Protein AF-A0A8B7E3R4-F1 (afdb_monomer)

pLDDT: mean 87.05, std 11.9, range [29.94, 96.88]

Nearest PDB structures (foldseek):
  8s24-assembly1_A  TM=9.220E-01  e=1.915E-26  Homo sapiens
  6tay-assembly1_A  TM=9.382E-01  e=4.449E-24  Mus musculus
  6tax-assembly1_A  TM=9.353E-01  e=1.223E-23  Mus musculus
  7oim-assembly1_A  TM=9.446E-01  e=6.592E-24  Mus musculus
  8ium-assembly1_A  TM=2.345E-01  e=1.630E+00  Homo sapiens

Foldseek 3Di:
DQQVLQQVLFAEEEEAAPPPCPVVVVVVCLQAQQQCPHPDPVSVQGAGEDEDEDEDALADALVSQLVSLVVQLVVLPPDDSNRHAYEYEYEAVVRPCNHPNNNLVQVPCCSVQLHSPPDDPPPDPVSSSSSRGRYYYYHHDDDPVVSDVRGHYHYDYDDDLVRQLVVLLVLQVPDVLLSVQCNVVSNLLSQLVVVLQVVVVVDPVCVVVVPPCPADVVLSSQLSVQQSVQCVVVVHHDDLVSSLVSQCVSPDDPPVDPSSVSSVVSDDPPPDD

Sequence (273 aa):
MMVICIELRIPLFVVGKPGSSKSLAKSIIQDCMQGNMSKSCLFKKFKQIFMSSYQCSPLSTADGIINTFKQCSRFQEGKDLETFTSVVVLDEVGLAEDSPRMPLKALHPLLEDGTDGSEELTFDDLSLKSKRVAFIGISNWSLDPAKMNRGIMLYRGQPNFNELLETARNICLKDKNVFEMIEPLFEPLTKGYLEVYKWQNDCDKIKKYRKEEFFGLRDFYSLLKLVFCFARKRQCIPTRLDIEHAVKRNFSGLQELDTWRIFKSYFPNKSTV

Radius of gyration: 23.05 Å; Cα contacts (8 Å, |Δi|>4): 418; chains: 1; bounding box: 51×32×78 Å

Solvent-accessible surface area (backbone atoms only — not comparable to full-atom values): 15204 Å² total; per-residue (Å²): 104,72,70,57,28,48,75,69,47,38,35,34,37,43,30,26,52,72,65,70,52,62,71,56,51,53,54,51,46,66,69,39,27,42,9,83,75,18,89,44,80,72,31,39,76,40,40,21,61,46,81,50,77,46,78,42,34,55,82,42,50,38,65,62,55,53,52,50,48,52,52,36,19,62,72,30,53,98,54,61,72,86,52,35,46,26,28,38,32,33,39,38,43,32,40,23,65,76,12,94,69,47,22,67,66,55,46,56,44,38,68,72,60,30,40,88,75,79,69,80,83,68,88,49,68,68,63,47,56,33,31,50,50,14,39,38,37,33,19,59,45,85,68,67,62,86,79,44,75,79,40,50,76,45,80,44,76,84,77,52,74,66,56,49,43,52,49,53,49,62,75,42,58,88,42,62,75,51,32,69,57,46,53,81,48,43,61,30,53,49,54,19,48,55,48,52,54,50,53,52,72,68,34,66,66,37,64,70,67,71,50,79,69,93,72,52,52,55,35,54,54,49,30,52,53,45,50,50,50,48,17,62,75,68,76,43,66,65,48,72,68,55,51,48,50,32,42,48,70,48,55,59,88,56,89,93,53,68,45,56,64,50,36,54,71,50,45,81,79,80,82,76,132

Structure (mmCIF, N/CA/C/O backbone):
data_AF-A0A8B7E3R4-F1
#
_entry.id   AF-A0A8B7E3R4-F1
#
loop_
_atom_site.group_PDB
_atom_site.id
_atom_site.type_symbol
_atom_site.label_atom_id
_atom_site.label_alt_id
_atom_site.label_comp_id
_atom_site.label_asym_id
_atom_site.label_entity_id
_atom_site.label_seq_id
_atom_site.pdbx_PDB_ins_code
_atom_site.Cartn_x
_atom_site.Cartn_y
_atom_site.Cartn_z
_atom_site.occupancy
_atom_site.B_iso_or_equiv
_atom_site.auth_seq_id
_atom_site.auth_comp_id
_atom_site.auth_asym_id
_atom_site.auth_atom_id
_atom_site.pdbx_PDB_model_num
ATOM 1 N N . MET A 1 1 ? -13.151 -4.767 1.683 1.00 90.44 1 MET A N 1
ATOM 2 C CA . MET A 1 1 ? -12.662 -5.249 2.993 1.00 90.44 1 MET A CA 1
ATOM 3 C C . MET A 1 1 ? -12.484 -4.116 3.986 1.00 90.44 1 MET A C 1
ATOM 5 O O . MET A 1 1 ? -13.376 -3.980 4.799 1.00 90.44 1 MET A O 1
ATOM 9 N N . MET A 1 2 ? -11.450 -3.266 3.895 1.00 94.88 2 MET A N 1
ATOM 10 C CA . MET A 1 2 ? -11.203 -2.210 4.902 1.00 94.88 2 MET A CA 1
ATOM 11 C C . MET A 1 2 ? -12.437 -1.343 5.229 1.00 94.88 2 MET A C 1
ATOM 13 O O . MET A 1 2 ? -12.759 -1.210 6.399 1.00 94.88 2 MET A O 1
ATOM 17 N N . VAL A 1 3 ? -13.174 -0.844 4.225 1.00 95.69 3 VAL A N 1
ATOM 18 C CA . VAL A 1 3 ? -14.422 -0.070 4.435 1.00 95.69 3 VAL A CA 1
ATOM 19 C C . VAL A 1 3 ? -15.451 -0.844 5.270 1.00 95.69 3 VAL A C 1
ATOM 21 O O . VAL A 1 3 ? -15.967 -0.326 6.248 1.00 95.69 3 VAL A O 1
ATOM 24 N N . ILE A 1 4 ? -15.708 -2.107 4.916 1.00 95.44 4 ILE A N 1
ATOM 25 C CA . ILE A 1 4 ? -16.699 -2.961 5.590 1.00 95.44 4 ILE A CA 1
ATOM 26 C C . ILE A 1 4 ? -16.245 -3.296 7.016 1.00 95.44 4 ILE A C 1
ATOM 28 O O . ILE A 1 4 ? -17.036 -3.239 7.949 1.00 95.44 4 ILE A O 1
ATOM 32 N N . CYS A 1 5 ? -14.961 -3.617 7.195 1.00 95.31 5 CYS A N 1
ATOM 33 C CA . CYS A 1 5 ? -14.387 -3.901 8.508 1.00 95.31 5 CYS A CA 1
ATOM 34 C C . CYS A 1 5 ? -14.450 -2.680 9.434 1.00 95.31 5 CYS A C 1
ATOM 36 O O . CYS A 1 5 ? -14.743 -2.842 10.613 1.00 95.31 5 CYS A O 1
ATOM 38 N N . ILE A 1 6 ? -14.228 -1.470 8.907 1.00 95.38 6 ILE A N 1
ATOM 39 C CA . ILE A 1 6 ? -14.402 -0.230 9.671 1.00 95.38 6 ILE A CA 1
ATOM 40 C C . ILE A 1 6 ? -15.869 -0.042 10.067 1.00 95.38 6 ILE A C 1
ATOM 42 O O . ILE A 1 6 ? -16.151 0.175 11.242 1.00 95.38 6 ILE A O 1
ATOM 46 N N . GLU A 1 7 ? -16.789 -0.172 9.110 1.00 94.12 7 GLU A N 1
ATOM 47 C CA . GLU A 1 7 ? -18.227 0.028 9.327 1.00 94.12 7 GLU A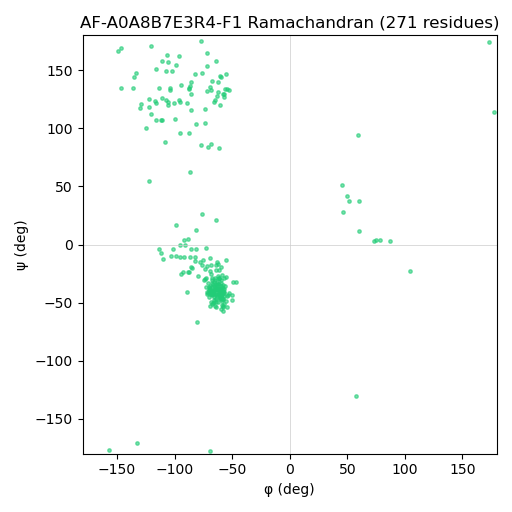 CA 1
ATOM 48 C C . GLU A 1 7 ? -18.781 -0.895 10.426 1.00 94.12 7 GLU A C 1
ATOM 50 O O . GLU A 1 7 ? -19.532 -0.461 11.303 1.00 94.12 7 GLU A O 1
ATOM 55 N N . LEU A 1 8 ? -18.343 -2.158 10.410 1.00 93.00 8 LEU A N 1
ATOM 56 C CA . LEU A 1 8 ? -18.747 -3.200 11.357 1.00 93.00 8 LEU A CA 1
ATOM 57 C C . LEU A 1 8 ? -17.847 -3.294 12.601 1.00 93.00 8 LEU A C 1
ATOM 59 O O . LEU A 1 8 ? -18.083 -4.146 13.455 1.00 93.00 8 LEU A O 1
ATOM 63 N N . ARG A 1 9 ? -16.800 -2.461 12.708 1.00 92.19 9 ARG A N 1
ATOM 64 C CA . ARG A 1 9 ? -15.771 -2.522 13.769 1.00 92.19 9 ARG A CA 1
ATOM 65 C C . ARG A 1 9 ? -15.191 -3.930 13.968 1.00 92.19 9 ARG A C 1
ATOM 67 O O . ARG A 1 9 ? -14.985 -4.389 15.094 1.00 92.19 9 ARG A O 1
ATOM 74 N N . ILE A 1 10 ? -14.939 -4.619 12.856 1.00 92.81 10 ILE A N 1
ATOM 75 C CA . ILE A 1 10 ? -14.241 -5.906 12.823 1.00 92.81 10 ILE A CA 1
ATOM 76 C C . ILE A 1 10 ? -12.743 -5.612 12.679 1.00 92.81 10 ILE A C 1
ATOM 78 O O . ILE A 1 10 ? -12.362 -4.975 11.691 1.00 92.81 10 ILE A O 1
ATOM 82 N N . PRO A 1 11 ? -11.882 -6.067 13.607 1.00 93.62 11 PRO A N 1
ATOM 83 C CA . PRO A 1 11 ? -10.442 -5.870 13.493 1.00 93.62 11 PRO A CA 1
ATOM 84 C C . PRO A 1 11 ? -9.910 -6.467 12.188 1.00 93.62 11 PRO A C 1
ATOM 86 O O . PRO A 1 11 ? -10.203 -7.618 11.859 1.00 93.62 11 PRO A O 1
ATOM 89 N N . LEU A 1 12 ? -9.137 -5.689 11.430 1.00 94.81 12 LEU A N 1
ATOM 90 C CA . LEU A 1 12 ? -8.572 -6.122 10.153 1.00 94.81 12 LEU A CA 1
ATOM 91 C C . LEU A 1 12 ? -7.049 -6.017 10.170 1.00 94.81 12 LEU A C 1
ATOM 93 O O . LEU A 1 12 ? -6.499 -4.937 10.365 1.00 94.81 12 LEU A O 1
ATOM 97 N N . PHE A 1 13 ? -6.370 -7.115 9.861 1.00 94.00 13 PHE A N 1
ATOM 98 C CA . PHE A 1 13 ? -4.928 -7.153 9.648 1.00 94.00 13 PHE A CA 1
ATOM 99 C C . PHE A 1 13 ? -4.635 -7.299 8.157 1.00 94.00 13 PHE A C 1
ATOM 101 O O . PHE A 1 13 ? -5.052 -8.265 7.522 1.00 94.00 13 PHE A O 1
ATOM 108 N N . VAL A 1 14 ? -3.921 -6.336 7.577 1.00 94.38 14 VAL A N 1
ATOM 109 C CA . VAL A 1 14 ? -3.515 -6.343 6.171 1.00 94.38 14 VAL A CA 1
ATOM 110 C C . VAL A 1 14 ? -2.011 -6.536 6.091 1.00 94.38 14 VAL A C 1
ATOM 112 O O . VAL A 1 14 ? -1.231 -5.622 6.370 1.00 94.38 14 VAL A O 1
ATOM 115 N N . VAL A 1 15 ? -1.614 -7.731 5.667 1.00 91.88 15 VAL A N 1
ATOM 116 C CA . VAL A 1 15 ? -0.218 -8.149 5.572 1.00 91.88 15 VAL A CA 1
ATOM 117 C C . VAL A 1 15 ? 0.161 -8.349 4.116 1.00 91.88 15 VAL A C 1
ATOM 119 O O . VAL A 1 15 ? -0.568 -8.957 3.337 1.00 91.88 15 VAL A O 1
ATOM 122 N N . GLY A 1 16 ? 1.314 -7.831 3.717 1.00 90.56 16 GLY A N 1
ATOM 123 C CA . GLY A 1 16 ? 1.875 -8.114 2.400 1.00 90.56 16 GLY A CA 1
ATOM 124 C C . GLY A 1 16 ? 3.108 -7.282 2.131 1.00 90.56 16 GLY A C 1
ATOM 125 O O . GLY A 1 16 ? 3.414 -6.372 2.890 1.00 90.56 16 GLY A O 1
ATOM 126 N N . LYS A 1 17 ? 3.784 -7.517 1.014 1.00 87.38 17 LYS A N 1
ATOM 127 C CA . LYS A 1 17 ? 5.088 -6.888 0.753 1.00 87.38 17 LYS A CA 1
ATOM 128 C C . LYS A 1 17 ? 5.030 -5.356 0.633 1.00 87.38 17 LYS A C 1
ATOM 130 O O . LYS A 1 17 ? 3.964 -4.789 0.344 1.00 87.38 17 LYS A O 1
ATOM 135 N N . PRO A 1 18 ? 6.145 -4.638 0.851 1.00 87.81 18 PRO A N 1
ATOM 136 C CA . PRO A 1 18 ? 6.216 -3.211 0.567 1.00 87.81 18 PRO A CA 1
ATOM 137 C C . PRO A 1 18 ? 5.782 -2.905 -0.875 1.00 87.81 18 PRO A C 1
ATOM 139 O O . PRO A 1 18 ? 6.184 -3.563 -1.828 1.00 87.81 18 PRO A O 1
ATOM 142 N N . GLY A 1 19 ? 4.922 -1.898 -1.049 1.00 87.25 19 GLY A N 1
ATOM 143 C CA . GLY A 1 19 ? 4.389 -1.545 -2.373 1.00 87.25 19 GLY A CA 1
ATOM 144 C C . GLY A 1 19 ? 3.128 -2.305 -2.803 1.00 87.25 19 GLY A C 1
ATOM 145 O O . GLY A 1 19 ? 2.594 -2.010 -3.865 1.00 87.25 19 GLY A O 1
ATOM 146 N N . SER A 1 20 ? 2.551 -3.175 -1.969 1.00 89.69 20 SER A N 1
ATOM 147 C CA . SER A 1 20 ? 1.257 -3.835 -2.236 1.00 89.69 20 SER A CA 1
ATOM 148 C C . SER A 1 20 ? 0.016 -2.942 -2.031 1.00 89.69 20 SER A C 1
ATOM 150 O O . SER A 1 20 ? -1.070 -3.427 -1.726 1.00 89.69 20 SER A O 1
ATOM 152 N N . SER A 1 21 ? 0.149 -1.618 -2.176 1.00 91.44 21 SER A N 1
ATOM 153 C CA . SER A 1 21 ? -0.941 -0.621 -2.089 1.00 91.44 21 SER A CA 1
ATOM 154 C C . SER A 1 21 ? -1.724 -0.528 -0.760 1.00 91.44 21 SER A C 1
ATOM 156 O O . SER A 1 21 ? -2.714 0.191 -0.689 1.00 91.44 21 SER A O 1
ATOM 158 N N . LYS A 1 22 ? -1.255 -1.158 0.328 1.00 92.75 22 LYS A N 1
ATOM 159 C CA . LYS A 1 22 ? -1.918 -1.136 1.654 1.00 92.75 22 LYS A CA 1
ATOM 160 C C . LYS A 1 22 ? -2.115 0.279 2.210 1.00 92.75 22 LYS A C 1
ATOM 162 O O . LYS A 1 22 ? -3.232 0.678 2.521 1.00 92.75 22 LYS A O 1
ATOM 167 N N . SER A 1 23 ? -1.035 1.060 2.282 1.00 92.19 23 SER A N 1
ATOM 168 C CA . SER A 1 23 ? -1.080 2.439 2.789 1.00 92.19 23 SER A CA 1
ATOM 169 C C . SER A 1 23 ? -1.860 3.369 1.857 1.00 92.19 23 SER A C 1
ATOM 171 O O . SER A 1 23 ? -2.517 4.290 2.324 1.00 92.19 23 SER A O 1
ATOM 173 N N . LEU A 1 24 ? -1.846 3.097 0.545 1.00 93.38 24 LEU A N 1
ATOM 174 C CA . LEU A 1 24 ? -2.669 3.833 -0.417 1.00 93.38 24 LEU A CA 1
ATOM 175 C C . LEU A 1 24 ? -4.162 3.574 -0.170 1.00 93.38 24 LEU A C 1
ATOM 177 O O . LEU A 1 24 ? -4.947 4.517 -0.173 1.00 93.38 24 LEU A O 1
ATOM 181 N N . ALA A 1 25 ? -4.549 2.322 0.094 1.00 94.56 25 ALA A N 1
ATOM 182 C CA . ALA A 1 25 ? -5.924 1.981 0.445 1.00 94.56 25 ALA A CA 1
ATOM 183 C C . ALA A 1 25 ? -6.379 2.705 1.724 1.00 94.56 25 ALA A C 1
ATOM 185 O O . ALA A 1 25 ? -7.483 3.244 1.738 1.00 94.56 25 ALA A O 1
ATOM 186 N N . LYS A 1 26 ? -5.514 2.802 2.748 1.00 94.56 26 LYS A N 1
ATOM 187 C CA . LYS A 1 26 ? -5.770 3.614 3.952 1.00 94.56 26 LYS A CA 1
ATOM 188 C C . LYS A 1 26 ? -6.107 5.066 3.594 1.00 94.56 26 LYS A C 1
ATOM 190 O O . LYS A 1 26 ? -7.164 5.551 3.986 1.00 94.56 26 LYS A O 1
ATOM 195 N N . SER A 1 27 ? -5.248 5.735 2.820 1.00 95.12 27 SER A N 1
ATOM 196 C CA . SER A 1 27 ? -5.453 7.137 2.425 1.00 95.12 27 SER A CA 1
ATOM 197 C C . SER A 1 27 ? -6.730 7.339 1.608 1.00 95.12 27 SER A C 1
ATOM 199 O O .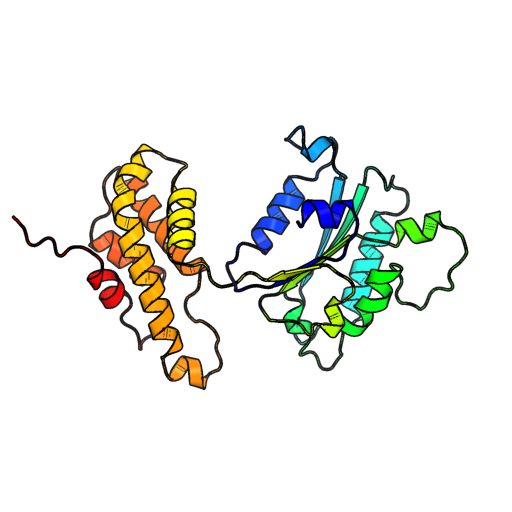 SER A 1 27 ? -7.490 8.260 1.881 1.00 95.12 27 SER A O 1
ATOM 201 N N . ILE A 1 28 ? -7.017 6.447 0.652 1.00 95.69 28 ILE A N 1
ATOM 202 C CA . ILE A 1 28 ? -8.246 6.526 -0.154 1.00 95.69 28 ILE A CA 1
ATOM 203 C C . ILE A 1 28 ? -9.487 6.420 0.735 1.00 95.69 28 ILE A C 1
ATOM 205 O O . ILE A 1 28 ? -10.454 7.146 0.527 1.00 95.69 28 ILE A O 1
ATOM 209 N N . ILE A 1 29 ? -9.475 5.525 1.723 1.00 95.50 29 ILE A N 1
ATOM 210 C CA . ILE A 1 29 ? -10.611 5.338 2.627 1.00 95.50 29 ILE A CA 1
ATOM 211 C C . ILE A 1 29 ? -10.812 6.562 3.513 1.00 95.50 29 ILE A C 1
ATOM 213 O O . ILE A 1 29 ? -11.947 7.010 3.644 1.00 95.50 29 ILE A O 1
ATOM 217 N N . GLN A 1 30 ? -9.731 7.133 4.047 1.00 94.44 30 GLN A N 1
ATOM 218 C CA . GLN A 1 30 ? -9.772 8.382 4.809 1.00 94.44 30 GLN A CA 1
ATOM 219 C C . GLN A 1 30 ? -10.383 9.538 4.001 1.00 94.44 30 GLN A C 1
ATOM 221 O O . GLN A 1 30 ? -11.198 10.296 4.524 1.00 94.44 30 GLN A O 1
ATOM 226 N N . ASP A 1 31 ? -10.044 9.632 2.715 1.00 95.00 31 ASP A N 1
ATOM 227 C CA . ASP A 1 31 ? -10.589 10.651 1.814 1.00 95.00 31 ASP A CA 1
ATOM 228 C C . ASP A 1 31 ? -12.043 10.370 1.401 1.00 95.00 31 ASP A C 1
ATOM 230 O O . ASP A 1 31 ? -12.800 11.298 1.113 1.00 95.00 31 ASP A O 1
ATOM 234 N N . CYS A 1 32 ? -12.441 9.097 1.328 1.00 95.44 32 CYS A N 1
ATOM 235 C CA . CYS A 1 32 ? -13.756 8.698 0.832 1.00 95.44 32 CYS A CA 1
ATOM 236 C C . CYS A 1 32 ? -14.831 8.641 1.921 1.00 95.44 32 CYS A C 1
ATOM 238 O O . CYS A 1 32 ? -15.952 9.050 1.646 1.00 95.44 32 CYS A O 1
ATOM 240 N N . MET A 1 33 ? -14.526 8.140 3.122 1.00 95.38 33 MET A N 1
ATOM 241 C CA . MET A 1 33 ? -15.495 7.923 4.209 1.00 95.38 33 MET A CA 1
ATOM 242 C C . MET A 1 33 ? -15.690 9.182 5.074 1.00 95.38 33 MET A C 1
ATOM 244 O O . MET A 1 33 ? -15.412 9.209 6.271 1.00 95.38 33 MET A O 1
ATOM 248 N N . GLN A 1 34 ? -16.190 10.255 4.467 1.0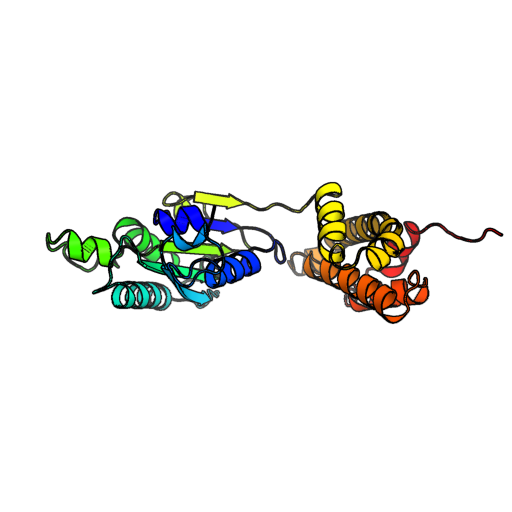0 95.31 34 GLN A N 1
ATOM 249 C CA . GLN A 1 34 ? -16.429 11.540 5.139 1.00 95.31 34 GLN A CA 1
ATOM 250 C C . GLN A 1 34 ? -17.898 11.727 5.568 1.00 95.31 34 GLN A C 1
ATOM 252 O O . GLN A 1 34 ? -18.340 12.850 5.812 1.00 95.31 34 GLN A O 1
ATOM 257 N N . GLY A 1 35 ? -18.681 10.641 5.623 1.00 93.06 35 GLY A N 1
ATOM 258 C CA . GLY A 1 35 ? -20.124 10.684 5.884 1.00 93.06 35 GLY A CA 1
ATOM 259 C C . GLY A 1 35 ? -20.846 11.557 4.857 1.00 93.06 35 GLY A C 1
ATOM 260 O O . GLY A 1 35 ? -20.585 11.454 3.656 1.00 93.06 35 GLY A O 1
ATOM 261 N N . ASN A 1 36 ? -21.691 12.482 5.311 1.00 91.19 36 ASN A N 1
ATOM 262 C CA . ASN A 1 36 ? -22.453 13.389 4.439 1.00 91.19 36 ASN A CA 1
ATOM 263 C C . ASN A 1 36 ? -21.580 14.264 3.517 1.00 91.19 36 ASN A C 1
ATOM 265 O O . ASN A 1 36 ? -22.027 14.644 2.432 1.00 91.19 36 ASN A O 1
ATOM 269 N N . MET A 1 37 ? -20.331 14.536 3.911 1.00 92.69 37 MET A N 1
ATOM 270 C CA . MET A 1 37 ? -19.372 15.330 3.129 1.00 92.69 37 MET A CA 1
ATOM 271 C C . MET A 1 37 ? -18.666 14.524 2.030 1.00 92.69 37 MET A C 1
ATOM 273 O O . MET A 1 37 ? -17.913 15.083 1.233 1.00 92.69 37 MET A O 1
ATOM 277 N N . SER A 1 38 ? -18.919 13.216 1.944 1.00 94.75 38 SER A N 1
ATOM 278 C CA . SER A 1 38 ? -18.310 12.352 0.934 1.00 94.75 38 SER A CA 1
ATOM 279 C C . SER A 1 38 ? -18.711 12.768 -0.482 1.00 94.75 38 SER A C 1
ATOM 281 O O . SER A 1 38 ? -19.873 13.062 -0.766 1.00 94.75 38 SER A O 1
ATOM 283 N N . LYS A 1 39 ? -17.757 12.715 -1.418 1.00 92.62 39 LYS A N 1
ATOM 284 C CA . LYS A 1 39 ? -17.995 13.072 -2.831 1.00 92.62 39 LYS A CA 1
ATOM 285 C C . LYS A 1 39 ? -18.967 12.117 -3.532 1.00 92.62 39 LYS A C 1
ATOM 287 O O . LYS A 1 39 ? -19.742 12.534 -4.384 1.00 92.62 39 LYS A O 1
ATOM 292 N N . SER A 1 40 ? -18.912 10.831 -3.186 1.00 94.31 40 SER A N 1
ATOM 293 C CA . SER A 1 40 ? -19.732 9.782 -3.799 1.00 94.31 40 SER A CA 1
ATOM 294 C C . SER A 1 40 ? -21.004 9.525 -2.999 1.00 94.31 40 SER A C 1
ATOM 296 O O . SER A 1 40 ? -20.949 9.380 -1.778 1.00 94.31 40 SER A O 1
ATOM 298 N N . CYS A 1 41 ? -22.136 9.365 -3.692 1.00 94.19 41 CYS A N 1
ATOM 299 C CA . CYS A 1 41 ? -23.416 8.991 -3.085 1.00 94.19 41 CYS A CA 1
ATOM 300 C C . CYS A 1 41 ? -23.352 7.667 -2.311 1.00 94.19 41 CYS A C 1
ATOM 302 O O . CYS A 1 41 ? -24.093 7.495 -1.349 1.00 94.19 41 CYS A O 1
ATOM 304 N N . LEU A 1 42 ? -22.467 6.745 -2.708 1.00 94.25 42 LEU A N 1
ATOM 305 C CA . LEU A 1 42 ? -22.259 5.492 -1.984 1.00 94.25 42 LEU A CA 1
ATOM 306 C C . LEU A 1 42 ? -21.657 5.756 -0.599 1.00 94.25 42 LEU A C 1
ATOM 308 O O . LEU A 1 42 ? -22.193 5.285 0.396 1.00 94.25 42 LEU A O 1
ATOM 312 N N . PHE A 1 43 ? -20.583 6.549 -0.530 1.00 95.00 43 PHE A N 1
ATOM 313 C CA . PHE A 1 43 ? -19.869 6.836 0.719 1.00 95.00 43 PHE A CA 1
ATOM 314 C C . PHE A 1 43 ? -20.632 7.761 1.672 1.00 95.00 43 PHE A C 1
ATOM 316 O O . PHE A 1 43 ? -20.378 7.725 2.870 1.00 95.00 43 PHE A O 1
ATOM 323 N N . LYS A 1 44 ? -21.630 8.504 1.177 1.00 94.94 44 LYS A N 1
ATOM 324 C CA . LYS A 1 44 ? -22.579 9.236 2.032 1.00 94.94 44 LYS A CA 1
ATOM 325 C C . LYS A 1 44 ? -23.449 8.330 2.907 1.00 94.94 44 LYS A C 1
ATOM 327 O O . LYS A 1 44 ? -23.973 8.802 3.905 1.00 94.94 44 LYS A O 1
ATOM 332 N N . LYS A 1 45 ? -23.613 7.054 2.534 1.00 93.62 45 LYS A N 1
ATOM 333 C CA . LYS A 1 45 ? -24.364 6.059 3.318 1.00 93.62 45 LYS A CA 1
ATOM 334 C C . LYS A 1 45 ? -23.519 5.358 4.386 1.00 93.62 45 LYS A C 1
ATOM 336 O O . LYS A 1 45 ? -24.078 4.615 5.179 1.00 93.62 45 LYS A O 1
ATOM 341 N N . PHE A 1 46 ? -22.200 5.539 4.361 1.00 94.94 46 PHE A N 1
ATOM 342 C CA . PHE A 1 46 ? -21.281 4.963 5.340 1.00 94.94 46 PHE A CA 1
ATOM 343 C C . PHE A 1 46 ? -20.969 5.973 6.443 1.00 94.94 46 PHE A C 1
ATOM 345 O O . PHE A 1 46 ? -21.141 7.183 6.259 1.00 94.94 46 PHE A O 1
ATOM 352 N N . LYS A 1 47 ? -20.449 5.477 7.568 1.00 95.12 47 LYS A N 1
ATOM 353 C CA . LYS A 1 47 ? -20.024 6.323 8.685 1.00 95.12 47 LYS A CA 1
ATOM 354 C C . LYS A 1 47 ? -18.922 7.293 8.265 1.00 95.12 47 LYS A C 1
ATOM 356 O O . LYS A 1 47 ? -18.032 6.966 7.477 1.00 95.12 47 LYS A O 1
ATOM 361 N N . GLN A 1 48 ? -18.951 8.492 8.839 1.00 96.19 48 GLN A N 1
ATOM 362 C CA . GLN A 1 48 ? -17.795 9.374 8.846 1.00 96.19 48 GLN A CA 1
ATOM 363 C C . GLN A 1 48 ? -16.718 8.769 9.742 1.00 96.19 48 GLN A C 1
ATOM 365 O O . GLN A 1 48 ? -16.991 8.380 10.879 1.00 96.19 48 GLN A O 1
ATOM 370 N N . ILE A 1 49 ? -15.485 8.730 9.247 1.00 96.19 49 ILE A N 1
ATOM 371 C CA . ILE A 1 49 ? -14.372 8.154 9.997 1.00 96.19 49 ILE A CA 1
ATOM 372 C C . ILE A 1 49 ? -13.413 9.218 10.522 1.00 96.19 49 ILE A C 1
ATOM 374 O O . ILE A 1 49 ? -13.180 10.252 9.894 1.00 96.19 49 ILE A O 1
ATOM 378 N N . PHE A 1 50 ? -12.795 8.919 11.658 1.00 95.44 50 PHE A N 1
ATOM 379 C CA . PHE A 1 50 ? -11.587 9.589 12.130 1.00 95.44 50 PHE A CA 1
ATOM 380 C C . PHE A 1 50 ? -10.490 8.554 12.320 1.00 95.44 50 PHE A C 1
ATOM 382 O O . PHE A 1 50 ? -10.641 7.641 13.123 1.00 95.44 50 PHE A O 1
ATOM 389 N N . MET A 1 51 ? -9.393 8.685 11.579 1.00 95.56 51 MET A N 1
ATOM 390 C CA . MET A 1 51 ? -8.261 7.766 11.667 1.00 95.56 51 MET A CA 1
ATOM 391 C C . MET A 1 51 ? -7.143 8.372 12.513 1.00 95.56 51 MET A C 1
ATOM 393 O O . MET A 1 51 ? -6.598 9.411 12.145 1.00 95.56 51 MET A O 1
ATOM 397 N N . SER A 1 52 ? -6.750 7.684 13.588 1.00 95.62 52 SER A N 1
ATOM 398 C CA . SER A 1 52 ? -5.491 7.947 14.294 1.00 95.62 52 SER A CA 1
ATOM 399 C C . SER A 1 52 ? -4.496 6.837 13.971 1.00 95.62 52 SER A C 1
ATOM 401 O O . SER A 1 52 ? -4.799 5.657 14.149 1.00 95.62 52 SER A O 1
ATOM 403 N N . SER A 1 53 ? -3.330 7.203 13.435 1.00 95.00 53 SER A N 1
ATOM 404 C CA . SER A 1 53 ? -2.281 6.247 13.059 1.00 95.00 53 SER A CA 1
ATOM 405 C C . SER A 1 53 ? -1.146 6.259 14.083 1.00 95.00 53 SER A C 1
ATOM 407 O O . SER A 1 53 ? -0.640 7.326 14.420 1.00 95.00 53 SER A O 1
ATOM 409 N N . TYR A 1 54 ? -0.704 5.079 14.509 1.00 95.25 54 TYR A N 1
ATOM 410 C CA . TYR A 1 54 ? 0.502 4.876 15.307 1.00 95.25 54 TYR A CA 1
ATOM 411 C C . TYR A 1 54 ? 1.489 4.022 14.512 1.00 95.25 54 TYR A C 1
ATOM 413 O O . TYR A 1 54 ? 1.156 2.918 14.076 1.00 95.25 54 TYR A O 1
ATOM 421 N N . GLN A 1 55 ? 2.699 4.539 14.307 1.00 95.06 55 GLN A N 1
ATOM 422 C CA . GLN A 1 55 ? 3.757 3.809 13.619 1.00 95.06 55 GLN A CA 1
ATOM 423 C C . GLN A 1 55 ? 4.511 2.927 14.615 1.00 95.06 55 GLN A C 1
ATOM 425 O O . GLN A 1 55 ? 5.157 3.413 15.545 1.00 95.06 55 GLN A O 1
ATOM 430 N N . CYS A 1 56 ? 4.415 1.620 14.411 1.00 93.19 56 CYS A N 1
ATOM 431 C CA . CYS A 1 56 ? 5.116 0.623 15.193 1.00 93.19 56 CYS A CA 1
ATOM 432 C C . CYS A 1 56 ? 6.597 0.553 14.805 1.00 93.19 56 CYS A C 1
ATOM 434 O O . CYS A 1 56 ? 6.989 0.752 13.659 1.00 93.19 56 CYS A O 1
ATOM 436 N N . SER A 1 57 ? 7.424 0.241 15.793 1.00 91.88 57 SER A N 1
ATOM 437 C CA . SER A 1 57 ? 8.859 0.018 15.657 1.00 91.88 57 SER A CA 1
ATOM 438 C C . SER A 1 57 ? 9.301 -1.054 16.661 1.00 91.88 57 SER A C 1
ATOM 440 O O . SER A 1 57 ? 8.552 -1.347 17.600 1.00 91.88 57 SER A O 1
ATOM 442 N N . PRO A 1 58 ? 10.536 -1.575 16.564 1.00 88.44 58 PRO A N 1
ATOM 443 C CA . PRO A 1 58 ? 11.062 -2.520 17.556 1.00 88.44 58 PRO A CA 1
ATOM 444 C C . PRO A 1 58 ? 11.117 -1.958 18.991 1.00 88.44 58 PRO A C 1
ATOM 446 O O . PRO A 1 58 ? 11.161 -2.708 19.966 1.00 88.44 58 PRO A O 1
ATOM 449 N N . LEU A 1 59 ? 11.086 -0.629 19.144 1.00 90.38 59 LEU A N 1
ATOM 450 C CA . LEU A 1 59 ? 11.114 0.064 20.437 1.00 90.38 59 LEU A CA 1
ATOM 451 C C . LEU A 1 59 ? 9.719 0.440 20.962 1.00 90.38 59 LEU A C 1
ATOM 453 O O . LEU A 1 59 ? 9.614 1.037 22.038 1.00 90.38 59 LEU A O 1
ATOM 457 N N . SER A 1 60 ? 8.655 0.117 20.220 1.00 90.56 60 SER A N 1
ATOM 458 C CA . SER A 1 60 ? 7.283 0.461 20.595 1.00 90.56 60 SER A CA 1
ATOM 459 C C . SER A 1 60 ? 6.880 -0.135 21.946 1.00 90.56 60 SER A C 1
ATOM 461 O O . SER A 1 60 ? 7.269 -1.243 22.314 1.00 90.56 60 SER A O 1
ATOM 463 N N . THR A 1 61 ? 6.075 0.619 22.692 1.00 91.44 61 THR A N 1
ATOM 464 C CA . THR A 1 61 ? 5.550 0.234 24.008 1.00 91.44 61 THR A CA 1
ATOM 465 C C . THR A 1 61 ? 4.049 -0.008 23.946 1.00 91.44 61 THR A C 1
ATOM 467 O O . THR A 1 61 ? 3.358 0.518 23.071 1.00 91.44 61 THR A O 1
ATOM 470 N N . ALA A 1 62 ? 3.535 -0.785 24.903 1.00 90.88 62 ALA A N 1
ATOM 471 C CA . ALA A 1 62 ? 2.098 -0.982 25.068 1.00 90.88 62 ALA A CA 1
ATOM 472 C C . ALA A 1 62 ? 1.368 0.355 25.293 1.00 90.88 62 ALA A C 1
ATOM 474 O O . ALA A 1 62 ? 0.331 0.589 24.678 1.00 90.88 62 ALA A O 1
ATOM 475 N N . ASP A 1 63 ? 1.956 1.265 26.079 1.00 91.06 63 ASP A N 1
ATOM 476 C CA . ASP A 1 63 ? 1.366 2.575 26.386 1.00 91.06 63 ASP A CA 1
ATOM 477 C C . ASP A 1 63 ? 1.088 3.409 25.133 1.00 91.06 63 ASP A C 1
ATOM 479 O O . ASP A 1 63 ? 0.059 4.071 25.046 1.00 91.06 63 ASP A O 1
ATOM 483 N N . GLY A 1 64 ? 1.973 3.359 24.130 1.00 91.00 64 GLY A N 1
ATOM 484 C CA . GLY A 1 64 ? 1.766 4.062 22.861 1.00 91.00 64 GLY A CA 1
ATOM 485 C C . GLY A 1 64 ? 0.512 3.584 22.124 1.00 91.00 64 GLY A C 1
ATOM 486 O O . GLY A 1 64 ? -0.287 4.396 21.648 1.00 91.00 64 GLY A O 1
ATOM 487 N N . ILE A 1 65 ? 0.302 2.266 22.091 1.00 92.56 65 ILE A N 1
ATOM 488 C CA . ILE A 1 65 ? -0.888 1.652 21.493 1.00 92.56 65 ILE A CA 1
ATOM 489 C C . ILE A 1 65 ? -2.131 2.019 22.312 1.00 92.56 65 ILE A C 1
ATOM 491 O O . ILE A 1 65 ? -3.093 2.544 21.752 1.00 92.56 65 ILE A O 1
ATOM 495 N N . ILE A 1 66 ? -2.091 1.824 23.634 1.00 92.44 66 ILE A N 1
ATOM 496 C CA . ILE A 1 66 ? -3.209 2.124 24.543 1.00 92.44 66 ILE A CA 1
ATOM 497 C C . ILE A 1 66 ? -3.620 3.598 24.434 1.00 92.44 66 ILE A C 1
ATOM 499 O O . ILE A 1 66 ? -4.804 3.902 24.304 1.00 92.44 66 ILE A O 1
ATOM 503 N N . ASN A 1 67 ? -2.662 4.525 24.410 1.00 92.81 67 ASN A N 1
ATOM 504 C CA . ASN A 1 67 ? -2.940 5.956 24.283 1.00 92.81 67 ASN A CA 1
ATOM 505 C C . ASN A 1 67 ? -3.612 6.304 22.950 1.00 92.81 67 ASN A C 1
ATOM 507 O O . ASN A 1 67 ? -4.497 7.159 22.919 1.00 92.81 67 ASN A O 1
ATOM 511 N N . THR A 1 68 ? -3.249 5.616 21.865 1.00 94.25 68 THR A N 1
ATOM 512 C CA . THR A 1 68 ? -3.880 5.804 20.548 1.00 94.25 68 THR A CA 1
ATOM 513 C C . THR A 1 68 ? -5.341 5.339 20.560 1.00 94.25 68 THR A C 1
ATOM 515 O O . THR A 1 68 ? -6.218 6.029 20.033 1.00 94.25 68 THR A O 1
ATOM 518 N N . PHE A 1 69 ? -5.631 4.214 21.222 1.00 93.69 69 PHE A N 1
ATOM 519 C CA . PHE A 1 69 ? -7.004 3.747 21.445 1.00 93.69 69 PHE A CA 1
ATOM 520 C C . PHE A 1 69 ? -7.796 4.719 22.326 1.00 93.69 69 PHE A C 1
ATOM 522 O O . PHE A 1 69 ? -8.889 5.133 21.940 1.00 93.69 69 PHE A O 1
ATOM 529 N N . LYS A 1 70 ? -7.221 5.169 23.450 1.00 91.44 70 LYS A N 1
ATOM 530 C CA . LYS A 1 70 ? -7.844 6.158 24.348 1.00 91.44 70 LYS A CA 1
ATOM 531 C C . LYS A 1 70 ? -8.159 7.466 23.623 1.00 91.44 70 LYS A C 1
ATOM 533 O O . LYS A 1 70 ? -9.239 8.020 23.803 1.00 91.44 70 LYS A O 1
ATOM 538 N N . GLN A 1 71 ? -7.261 7.946 22.762 1.00 92.94 71 GLN A N 1
ATOM 539 C CA . GLN A 1 71 ? -7.507 9.124 21.927 1.00 92.94 71 GLN A CA 1
ATOM 540 C C . GLN A 1 71 ? -8.707 8.916 20.990 1.00 92.94 71 GLN A C 1
ATOM 542 O O . GLN A 1 71 ? -9.555 9.799 20.871 1.00 92.94 71 GLN A O 1
ATOM 547 N N . CYS A 1 72 ? -8.794 7.753 20.340 1.00 93.25 72 CYS A N 1
ATOM 548 C CA . CYS A 1 72 ? -9.898 7.426 19.439 1.00 93.25 72 CYS A CA 1
ATOM 549 C C . CYS A 1 72 ? -11.236 7.286 20.175 1.00 93.25 72 CYS A C 1
ATOM 551 O O . CYS A 1 72 ? -12.239 7.799 19.677 1.00 93.25 72 CYS A O 1
ATOM 553 N N . SER A 1 73 ? -11.238 6.653 21.355 1.00 91.00 73 SER A N 1
ATOM 554 C CA . SER A 1 73 ? -12.408 6.543 22.237 1.00 91.00 73 SER A CA 1
ATOM 555 C C . SER A 1 73 ? -12.916 7.924 22.642 1.00 91.00 73 SER A C 1
ATOM 557 O O . SER A 1 73 ? -14.066 8.258 22.378 1.00 91.00 73 SER A O 1
ATOM 559 N N . ARG A 1 74 ? -12.034 8.790 23.160 1.00 90.88 74 ARG A N 1
ATOM 560 C CA . ARG A 1 74 ? -12.387 10.168 23.546 1.00 90.88 74 ARG A CA 1
ATOM 561 C C . ARG A 1 74 ? -12.950 10.987 22.389 1.00 90.88 74 ARG A C 1
ATOM 563 O O . ARG A 1 74 ? -13.816 11.825 22.583 1.00 90.88 74 ARG A O 1
ATOM 570 N N . PHE A 1 75 ? -12.463 10.762 21.169 1.00 91.56 75 PHE A N 1
ATOM 571 C CA . PHE A 1 75 ? -12.979 11.457 19.989 1.00 91.56 75 PHE A CA 1
ATOM 572 C C . PHE A 1 75 ? -14.337 10.918 19.506 1.00 91.56 75 PHE A C 1
ATOM 574 O O . PHE A 1 75 ? -15.010 11.576 18.707 1.00 91.56 75 PHE A O 1
ATOM 581 N N . GLN A 1 76 ? -14.708 9.715 19.946 1.00 90.56 76 GLN A N 1
ATOM 582 C CA . GLN A 1 76 ? -15.974 9.047 19.658 1.00 90.56 76 GLN A CA 1
ATOM 583 C C . GLN A 1 76 ? -17.031 9.327 20.743 1.00 90.56 76 GLN A C 1
ATOM 585 O O . GLN A 1 76 ? -18.224 9.284 20.450 1.00 90.56 76 GLN A O 1
ATOM 590 N N . GLU A 1 77 ? -16.611 9.666 21.965 1.00 88.12 77 GLU A N 1
ATOM 591 C CA . GLU A 1 77 ? -17.488 10.123 23.047 1.00 88.12 77 GLU A CA 1
ATOM 592 C C . GLU A 1 77 ? -18.316 11.352 22.627 1.00 88.12 77 GLU A C 1
ATOM 594 O O . GLU A 1 77 ? -17.815 12.299 22.018 1.00 88.12 77 GLU A O 1
ATOM 599 N N . GLY A 1 78 ? -19.618 11.322 22.927 1.00 84.38 78 GLY A N 1
ATOM 600 C CA . GLY A 1 78 ? -20.555 12.400 22.591 1.00 84.38 78 GLY A CA 1
ATOM 601 C C . GLY A 1 78 ? -20.975 12.480 21.116 1.00 84.38 78 GLY A C 1
ATOM 602 O O . GLY A 1 78 ? -21.713 13.396 20.756 1.00 84.38 78 GLY A O 1
ATOM 603 N N . LYS A 1 79 ? -20.543 11.543 20.259 1.00 89.31 79 LYS A N 1
ATOM 604 C CA . LYS A 1 79 ? -20.976 11.449 18.855 1.00 89.31 79 LYS A CA 1
ATOM 605 C C . LYS A 1 79 ? -21.950 10.302 18.627 1.00 89.31 79 LYS A C 1
ATOM 607 O O . LYS A 1 79 ? -21.952 9.311 19.350 1.00 89.31 79 LYS A O 1
ATOM 612 N N . ASP A 1 80 ? -22.738 10.426 17.564 1.00 89.88 80 ASP A N 1
ATOM 613 C CA . ASP A 1 80 ? -23.614 9.357 17.101 1.00 89.88 80 ASP A CA 1
ATOM 614 C C . ASP A 1 80 ? -22.807 8.233 16.423 1.00 89.88 80 ASP A C 1
ATOM 616 O O . ASP A 1 80 ? -22.163 8.426 15.394 1.00 89.88 80 ASP A O 1
ATOM 620 N N . LEU A 1 81 ? -22.852 7.041 17.017 1.00 87.75 81 LEU A N 1
ATOM 621 C CA . LEU A 1 81 ? -22.094 5.858 16.600 1.00 87.75 81 LEU A CA 1
ATOM 622 C C . LEU A 1 81 ? -22.651 5.178 15.340 1.00 87.75 81 LEU A C 1
ATOM 624 O O . LEU A 1 81 ? -21.967 4.331 14.746 1.00 87.75 81 LEU A O 1
ATOM 628 N N . GLU A 1 82 ? -23.872 5.537 14.939 1.00 88.62 82 GLU A N 1
ATOM 629 C CA . GLU A 1 82 ? -24.482 5.095 13.685 1.00 88.62 82 GLU A CA 1
ATOM 630 C C . GLU A 1 82 ? -23.974 5.906 12.491 1.00 88.62 82 GLU A C 1
ATOM 632 O O . GLU A 1 82 ? -23.886 5.381 11.384 1.00 88.62 82 GLU A O 1
ATOM 637 N N . THR A 1 83 ? -23.559 7.157 12.709 1.00 92.00 83 THR A N 1
ATOM 638 C CA . THR A 1 83 ? -23.048 8.042 11.651 1.00 92.00 83 THR A CA 1
ATOM 639 C C . THR A 1 83 ? -21.549 8.316 11.747 1.00 92.00 83 THR A C 1
ATOM 641 O O . THR A 1 83 ? -20.958 8.797 10.778 1.00 92.00 83 THR A O 1
ATOM 644 N N . PHE A 1 84 ? -20.903 7.972 12.864 1.00 94.31 84 PHE A N 1
ATOM 645 C CA . PHE A 1 84 ? -19.487 8.230 13.109 1.00 94.31 84 PHE A CA 1
ATOM 646 C C . PHE A 1 84 ? -18.748 7.024 13.711 1.00 94.31 84 PHE A C 1
ATOM 648 O O . PHE A 1 84 ? -19.267 6.293 14.558 1.00 94.31 84 PHE A O 1
ATOM 655 N N . THR A 1 85 ? -17.486 6.829 13.319 1.00 94.56 85 THR A N 1
ATOM 656 C CA . THR A 1 85 ? -16.597 5.857 13.968 1.00 94.56 85 THR A CA 1
ATOM 657 C C . THR A 1 85 ? -15.142 6.324 13.980 1.00 94.56 85 THR A C 1
ATOM 659 O O . THR A 1 85 ? -14.592 6.759 12.967 1.00 94.56 85 THR A O 1
ATOM 662 N N . SER A 1 86 ? -14.477 6.189 15.124 1.00 95.81 86 SER A N 1
ATOM 663 C CA . SER A 1 86 ? -13.025 6.335 15.203 1.00 95.81 86 SER A CA 1
ATOM 664 C C . SER A 1 86 ? -12.346 5.032 14.778 1.00 95.81 86 SER A C 1
ATOM 666 O O . SER A 1 86 ? -12.866 3.937 15.009 1.00 95.81 86 SER A O 1
ATOM 668 N N . VAL A 1 87 ? -11.182 5.150 14.146 1.00 96.44 87 VAL A N 1
ATOM 669 C CA . VAL A 1 87 ? -10.386 4.044 13.616 1.00 96.44 87 VAL A CA 1
ATOM 670 C C . VAL A 1 87 ? -8.951 4.191 14.113 1.00 96.44 87 VAL A C 1
ATOM 672 O O . VAL A 1 87 ? -8.278 5.176 13.806 1.00 96.44 87 VAL A O 1
ATOM 675 N N . VAL A 1 88 ? -8.461 3.190 14.834 1.00 96.88 88 VAL A N 1
ATOM 676 C CA . VAL A 1 88 ? -7.039 3.062 15.152 1.00 96.88 88 VAL A CA 1
ATOM 677 C C . VAL A 1 88 ? -6.345 2.344 14.005 1.00 96.88 88 VAL A C 1
ATOM 679 O O . VAL A 1 88 ? -6.778 1.273 13.576 1.00 96.88 88 VAL A O 1
ATOM 682 N N . VAL A 1 89 ? -5.246 2.918 13.525 1.00 96.75 89 VAL A N 1
ATOM 683 C CA . VAL A 1 89 ? -4.377 2.279 12.541 1.00 96.75 89 VAL A CA 1
ATOM 684 C C . VAL A 1 89 ? -3.003 2.040 13.145 1.00 96.75 89 VAL A C 1
ATOM 686 O O . VAL A 1 89 ? -2.335 2.990 13.543 1.00 96.75 89 VAL A O 1
ATOM 689 N N . LEU A 1 90 ? -2.557 0.786 13.178 1.00 95.44 90 LEU A N 1
ATOM 690 C CA . LEU A 1 90 ? -1.172 0.452 13.508 1.00 95.44 90 LEU A CA 1
ATOM 691 C C . LEU A 1 90 ? -0.399 0.185 12.221 1.00 95.44 90 LEU A C 1
ATOM 693 O O . LEU A 1 90 ? -0.619 -0.831 11.561 1.00 95.44 90 LEU A O 1
ATOM 697 N N . ASP A 1 91 ? 0.490 1.105 11.859 1.00 94.25 91 ASP A N 1
ATOM 698 C CA . ASP A 1 91 ? 1.371 0.956 10.703 1.00 94.25 91 ASP A CA 1
ATOM 699 C C . ASP A 1 91 ? 2.642 0.196 11.110 1.00 94.25 91 ASP A C 1
ATOM 701 O O . ASP A 1 91 ? 3.232 0.476 12.146 1.00 94.25 91 ASP A O 1
ATOM 705 N N . GLU A 1 92 ? 3.073 -0.758 10.285 1.00 90.94 92 GLU A N 1
ATOM 706 C CA . GLU A 1 92 ? 4.246 -1.618 10.522 1.00 90.94 92 GLU A CA 1
ATOM 707 C C . GLU A 1 92 ? 4.157 -2.472 11.796 1.00 90.94 92 GLU A C 1
ATOM 709 O O . GLU A 1 92 ? 5.158 -2.728 12.463 1.00 90.94 92 GLU A O 1
ATOM 714 N N . VAL A 1 93 ? 2.956 -2.969 12.114 1.00 90.94 93 VAL A N 1
ATOM 715 C CA . VAL A 1 93 ? 2.690 -3.730 13.350 1.00 90.94 93 VAL A CA 1
ATOM 716 C C . VAL A 1 93 ? 3.603 -4.955 13.534 1.00 90.94 93 VAL A C 1
ATOM 718 O O . VAL A 1 93 ? 3.935 -5.286 14.667 1.00 90.94 93 VAL A O 1
ATOM 721 N N . GLY A 1 94 ? 4.095 -5.571 12.451 1.00 87.81 94 GLY A N 1
ATOM 722 C CA . GLY A 1 94 ? 5.063 -6.675 12.528 1.00 87.81 94 GLY A CA 1
ATOM 723 C C . GLY A 1 94 ? 6.395 -6.301 13.182 1.00 87.81 94 GLY A C 1
ATOM 724 O O . GLY A 1 94 ? 6.990 -7.126 13.855 1.00 87.81 94 GLY A O 1
ATOM 725 N N . LEU A 1 95 ? 6.834 -5.040 13.098 1.00 88.44 95 LEU A N 1
ATOM 726 C CA . LEU A 1 95 ? 8.062 -4.604 13.780 1.00 88.44 95 LEU A CA 1
ATOM 727 C C . LEU A 1 95 ? 7.918 -4.590 15.306 1.00 88.44 95 LEU A C 1
ATOM 729 O O . LEU A 1 95 ? 8.911 -4.664 16.025 1.00 88.44 95 LEU A O 1
ATOM 733 N N . ALA A 1 96 ? 6.690 -4.450 15.805 1.00 88.38 96 ALA A N 1
ATOM 734 C CA . ALA A 1 96 ? 6.405 -4.453 17.233 1.00 88.38 96 ALA A CA 1
ATOM 735 C C . ALA A 1 96 ? 6.300 -5.874 17.815 1.00 88.38 96 ALA A C 1
ATOM 737 O O . ALA A 1 96 ? 6.274 -6.021 19.037 1.00 88.38 96 ALA A O 1
ATOM 738 N N . GLU A 1 97 ? 6.255 -6.907 16.971 1.00 84.50 97 GLU A N 1
ATOM 739 C CA . GLU A 1 97 ? 6.295 -8.309 17.394 1.00 84.50 97 GLU A CA 1
ATOM 740 C C . GLU A 1 97 ? 7.683 -8.707 17.901 1.00 84.50 97 GLU A C 1
ATOM 742 O O . GLU A 1 97 ? 7.795 -9.313 18.964 1.00 84.50 97 GLU A O 1
ATOM 747 N N . ASP A 1 98 ? 8.733 -8.237 17.225 1.00 78.38 98 ASP A N 1
ATOM 748 C CA . ASP A 1 98 ? 10.133 -8.440 17.620 1.00 78.38 98 ASP A CA 1
ATOM 749 C C . ASP A 1 98 ? 10.546 -7.614 18.853 1.00 78.38 98 ASP A C 1
ATOM 751 O O . ASP A 1 98 ? 11.684 -7.688 19.325 1.00 78.38 98 ASP A O 1
ATOM 755 N N . SER A 1 99 ? 9.646 -6.783 19.386 1.00 82.94 99 SER A N 1
ATOM 756 C CA . SER A 1 99 ? 9.960 -5.927 20.523 1.00 82.94 99 SER A CA 1
ATOM 757 C C . SER A 1 99 ? 10.089 -6.738 21.819 1.00 82.94 99 SER A C 1
ATOM 759 O O . SER A 1 99 ? 9.157 -7.459 22.192 1.00 82.94 99 SER A O 1
ATOM 761 N N . PRO A 1 100 ? 11.152 -6.527 22.624 1.00 82.62 100 PRO A N 1
ATOM 762 C CA . PRO A 1 100 ? 11.308 -7.206 23.913 1.00 82.62 100 PRO A CA 1
ATOM 763 C C . PRO A 1 100 ? 10.211 -6.825 24.920 1.00 82.62 100 PRO A C 1
ATOM 765 O O . PRO A 1 100 ? 10.000 -7.520 25.910 1.00 82.62 100 PRO A O 1
ATOM 768 N N . ARG A 1 101 ? 9.497 -5.716 24.675 1.00 83.62 101 ARG A N 1
ATOM 769 C CA . ARG A 1 101 ? 8.421 -5.204 25.535 1.00 83.62 101 ARG A CA 1
ATOM 770 C C . ARG A 1 101 ? 7.055 -5.831 25.240 1.00 83.62 101 ARG A C 1
ATOM 772 O O . ARG A 1 101 ? 6.100 -5.528 25.947 1.00 83.62 101 ARG A O 1
ATOM 779 N N . MET A 1 102 ? 6.947 -6.686 24.217 1.00 83.44 102 MET A N 1
ATOM 780 C CA . MET A 1 102 ? 5.711 -7.378 23.812 1.00 83.44 102 MET A CA 1
ATOM 781 C C . MET A 1 102 ? 4.458 -6.469 23.759 1.00 83.44 102 MET A C 1
ATOM 783 O O . MET A 1 102 ? 3.413 -6.823 24.320 1.00 83.44 102 MET A O 1
ATOM 787 N N . PRO A 1 103 ? 4.514 -5.311 23.074 1.00 86.25 103 PRO A N 1
ATOM 788 C CA . PRO A 1 103 ? 3.438 -4.316 23.077 1.00 86.25 103 PRO A CA 1
ATOM 789 C C . PRO A 1 103 ? 2.115 -4.859 22.515 1.00 86.25 103 PRO A C 1
ATOM 791 O O . PRO A 1 103 ? 1.040 -4.459 22.955 1.00 86.25 103 PRO A O 1
ATOM 794 N N . LEU A 1 104 ? 2.172 -5.834 21.602 1.00 86.94 104 LEU A N 1
ATOM 795 C CA . LEU A 1 104 ? 0.991 -6.438 20.978 1.00 86.94 104 LEU A CA 1
ATOM 796 C C . LEU A 1 104 ? 0.148 -7.287 21.944 1.00 86.94 104 LEU A C 1
ATOM 798 O O . LEU A 1 104 ? -0.983 -7.631 21.616 1.00 86.94 104 LEU A O 1
ATOM 802 N N . LYS A 1 105 ? 0.641 -7.614 23.151 1.00 86.25 105 LYS A N 1
ATOM 803 C CA . LYS A 1 105 ? -0.197 -8.249 24.187 1.00 86.25 105 LYS A CA 1
ATOM 804 C C . LYS A 1 105 ? -1.348 -7.343 24.630 1.00 86.25 105 LYS A C 1
ATOM 806 O O . LYS A 1 105 ? -2.428 -7.858 24.902 1.00 86.25 105 LYS A O 1
ATOM 811 N N . ALA A 1 106 ? -1.143 -6.026 24.627 1.00 86.56 106 ALA A N 1
ATOM 812 C CA . ALA A 1 106 ? -2.174 -5.059 24.994 1.00 86.56 106 ALA A CA 1
ATOM 813 C C . ALA A 1 106 ? -3.325 -4.987 23.974 1.00 86.56 106 ALA A C 1
ATOM 815 O O . ALA A 1 106 ? -4.401 -4.513 24.313 1.00 86.56 106 ALA A O 1
ATOM 816 N N . LEU A 1 107 ? -3.140 -5.484 22.743 1.00 87.50 107 LEU A N 1
ATOM 817 C CA . LEU A 1 107 ? -4.192 -5.454 21.722 1.00 87.50 107 LEU A CA 1
ATOM 818 C C . LEU A 1 107 ? -5.380 -6.361 22.046 1.00 87.50 107 LEU A C 1
ATOM 820 O O . LEU A 1 107 ? -6.479 -6.072 21.602 1.00 87.50 107 LEU A O 1
ATOM 824 N N . HIS A 1 108 ? -5.188 -7.453 22.787 1.00 85.31 108 HIS A N 1
ATOM 825 C CA . HIS A 1 108 ? -6.267 -8.414 23.032 1.00 85.31 108 HIS A CA 1
ATOM 826 C C . HIS A 1 108 ? -7.497 -7.781 23.710 1.00 85.31 108 HIS A C 1
ATOM 828 O O . HIS A 1 108 ? -8.562 -7.826 23.094 1.00 85.31 108 HIS A O 1
ATOM 834 N N . PRO A 1 109 ? -7.372 -7.147 24.896 1.00 86.44 109 PRO A N 1
ATOM 835 C CA . PRO A 1 109 ? -8.515 -6.499 25.542 1.00 86.44 109 PRO A CA 1
ATOM 836 C C . PRO A 1 109 ? -9.023 -5.288 24.741 1.00 86.44 109 PRO A C 1
ATOM 838 O O . PRO A 1 109 ? -10.229 -5.077 24.629 1.00 86.44 109 PRO A O 1
ATOM 841 N N . LEU A 1 110 ? -8.120 -4.552 24.078 1.00 87.81 110 LEU A N 1
ATOM 842 C CA . LEU A 1 110 ? -8.476 -3.385 23.263 1.00 87.81 110 LEU A CA 1
ATOM 843 C C . LEU A 1 110 ? -9.341 -3.738 22.041 1.00 87.81 110 LEU A C 1
ATOM 845 O O . LEU A 1 110 ? -10.132 -2.911 21.595 1.00 87.81 110 LEU A O 1
ATOM 849 N N . LEU A 1 111 ? -9.180 -4.936 21.472 1.00 87.19 111 LEU A N 1
ATOM 850 C CA . LEU A 1 111 ? -9.962 -5.395 20.319 1.00 87.19 111 LEU A CA 1
ATOM 851 C C . LEU A 1 111 ? -11.277 -6.084 20.708 1.00 87.19 111 LEU A C 1
ATOM 853 O O . LEU A 1 111 ? -12.183 -6.127 19.875 1.00 87.19 111 LEU A O 1
ATOM 857 N N . GLU A 1 112 ? -11.377 -6.623 21.925 1.00 81.25 112 GLU A N 1
ATOM 858 C CA . GLU A 1 112 ? -12.603 -7.239 22.449 1.00 81.25 112 GLU A CA 1
ATOM 859 C C . GLU A 1 112 ? -13.566 -6.156 22.955 1.00 81.25 112 GLU A C 1
ATOM 861 O O . GLU A 1 112 ? -14.587 -5.886 22.314 1.00 81.25 112 GLU A O 1
ATOM 866 N N . ASP A 1 113 ? -13.177 -5.458 24.023 1.00 73.62 113 ASP A N 1
ATOM 867 C CA . ASP A 1 113 ? -14.082 -4.584 24.779 1.00 73.62 113 ASP A CA 1
ATOM 868 C C . ASP A 1 113 ? -13.699 -3.095 24.672 1.00 73.62 113 ASP A C 1
ATOM 870 O O . ASP A 1 113 ? -14.405 -2.218 25.170 1.00 73.62 113 ASP A O 1
ATOM 874 N N . GLY A 1 114 ? -12.588 -2.779 23.993 1.00 71.50 114 GLY A N 1
ATOM 875 C CA . GLY A 1 114 ? -12.113 -1.402 23.797 1.00 71.50 114 GLY A CA 1
ATOM 876 C C . GLY A 1 114 ? -11.399 -0.799 25.010 1.00 71.50 114 GLY A C 1
ATOM 877 O O . GLY A 1 114 ? -11.005 0.367 24.963 1.00 71.50 114 GLY A O 1
ATOM 878 N N . THR A 1 115 ? -11.210 -1.573 26.080 1.00 70.75 115 THR A N 1
ATOM 879 C CA . THR A 1 115 ? -10.528 -1.155 27.311 1.00 70.75 115 THR A CA 1
ATOM 880 C C . THR A 1 115 ? -9.139 -1.781 27.418 1.00 70.75 115 THR A C 1
ATOM 882 O O . THR A 1 115 ? -8.807 -2.756 26.745 1.00 70.75 115 THR A O 1
ATOM 885 N N . ASP A 1 116 ? -8.293 -1.224 28.281 1.00 63.75 116 ASP A N 1
ATOM 886 C CA . ASP A 1 116 ? -6.989 -1.806 28.623 1.00 63.75 116 ASP A CA 1
ATOM 887 C C . ASP A 1 116 ? -7.092 -2.922 29.687 1.00 63.75 116 ASP A C 1
ATOM 889 O O . ASP A 1 116 ? -6.077 -3.360 30.225 1.00 63.75 116 ASP A O 1
ATOM 893 N N . GLY A 1 117 ? -8.311 -3.400 29.981 1.00 60.72 117 GLY A N 1
ATOM 894 C CA . GLY A 1 117 ? -8.593 -4.406 31.008 1.00 60.72 117 GLY A CA 1
ATOM 895 C C . GLY A 1 117 ? -8.490 -3.896 32.448 1.00 60.72 117 GLY A C 1
ATOM 896 O O . GLY A 1 117 ? -8.651 -4.691 33.369 1.00 60.72 117 GLY A O 1
ATOM 897 N N . SER A 1 118 ? -8.215 -2.601 32.656 1.00 59.94 118 SER A N 1
ATOM 898 C CA . SER A 1 118 ? -8.085 -2.006 33.996 1.00 59.94 118 SER A CA 1
ATOM 899 C C . SER A 1 118 ? -9.368 -1.349 34.517 1.00 59.94 118 SER A C 1
ATOM 901 O O . SER A 1 118 ? -9.450 -0.997 35.691 1.00 59.94 118 SER A O 1
ATOM 903 N N . GLU A 1 119 ? -10.372 -1.189 33.655 1.00 60.50 119 GLU A N 1
ATOM 904 C CA . GLU A 1 119 ? -11.644 -0.557 33.989 1.00 60.50 119 GLU A CA 1
ATOM 905 C C . GLU A 1 119 ? -12.673 -1.628 34.372 1.00 60.50 119 GLU A C 1
ATOM 907 O O . GLU A 1 119 ? -12.970 -2.520 33.575 1.00 60.50 119 GLU A O 1
ATOM 912 N N . GLU A 1 120 ? -13.232 -1.535 35.584 1.00 51.47 120 GLU A N 1
ATOM 913 C CA . GLU A 1 120 ? -14.426 -2.298 35.951 1.00 51.47 120 GLU A CA 1
ATOM 914 C C . GLU A 1 120 ? -15.538 -1.950 34.956 1.00 51.47 120 GLU A C 1
ATOM 916 O O . GLU A 1 120 ? -15.820 -0.773 34.719 1.00 51.47 120 GLU A O 1
ATOM 921 N N . LEU A 1 121 ? -16.138 -2.974 34.342 1.00 54.69 121 LEU A N 1
ATOM 922 C CA . LEU A 1 121 ? -17.286 -2.846 33.447 1.00 54.69 121 LEU A CA 1
ATOM 923 C C . LEU A 1 121 ? -18.462 -2.248 34.237 1.00 54.69 121 LEU A C 1
ATOM 925 O O . LEU A 1 121 ? -19.316 -2.968 34.750 1.00 54.69 121 LEU A O 1
ATOM 929 N N . THR A 1 122 ? -18.513 -0.926 34.375 1.00 50.56 122 THR A N 1
ATOM 930 C CA . THR A 1 122 ? -19.728 -0.250 34.808 1.00 50.56 122 THR A CA 1
ATOM 931 C C . THR A 1 122 ? -20.775 -0.483 33.720 1.00 50.56 122 THR A C 1
ATOM 933 O O . THR A 1 122 ? -20.530 -0.244 32.539 1.00 50.56 122 THR A O 1
ATOM 936 N N . PHE A 1 123 ? -21.921 -1.036 34.123 1.00 51.00 123 PHE A N 1
ATOM 937 C CA . PHE A 1 123 ? -22.984 -1.629 33.295 1.00 51.00 123 PHE A CA 1
ATOM 938 C C . PHE A 1 123 ? -23.717 -0.664 32.330 1.00 51.00 123 PHE A C 1
ATOM 940 O O . PHE A 1 123 ? -24.821 -0.964 31.879 1.00 51.00 123 PHE A O 1
ATOM 947 N N . ASP A 1 124 ? -23.131 0.479 31.973 1.00 59.59 124 ASP A N 1
ATOM 948 C CA . ASP A 1 124 ? -23.696 1.388 30.979 1.00 59.59 124 ASP A CA 1
ATOM 949 C C . ASP A 1 124 ? -23.234 0.993 29.569 1.00 59.59 124 ASP A C 1
ATOM 951 O O . ASP A 1 124 ? -22.178 1.415 29.084 1.00 59.59 124 ASP A O 1
ATOM 955 N N . ASP A 1 125 ? -24.083 0.221 28.885 1.00 60.31 125 ASP A N 1
ATOM 956 C CA . ASP A 1 125 ? -23.936 -0.257 27.499 1.00 60.31 125 ASP A CA 1
ATOM 957 C C . ASP A 1 125 ? -23.514 0.840 26.499 1.00 60.31 125 ASP A C 1
ATOM 959 O O . ASP A 1 125 ? -22.810 0.583 25.519 1.00 60.31 125 ASP A O 1
ATOM 963 N N . LEU A 1 126 ? -23.938 2.087 26.729 1.00 60.88 126 LEU A N 1
ATOM 964 C CA . LEU A 1 126 ? -23.595 3.237 25.885 1.00 60.88 126 LEU A CA 1
ATOM 965 C C . LEU A 1 126 ? -22.120 3.643 26.021 1.00 60.88 126 LEU A C 1
ATOM 967 O O . LEU A 1 126 ? -21.482 3.956 25.015 1.00 60.88 126 LEU A O 1
ATOM 971 N N . SER A 1 127 ? -21.567 3.585 27.237 1.00 63.72 127 SER A N 1
ATOM 972 C CA . SER A 1 127 ? -20.166 3.929 27.512 1.00 63.72 127 SER A CA 1
ATOM 973 C C . SER A 1 127 ? -19.197 2.878 26.954 1.00 63.72 127 SER A C 1
ATOM 975 O O . SER A 1 127 ? -18.122 3.208 26.453 1.00 63.72 127 SER A O 1
ATOM 977 N N . LEU A 1 128 ? -19.608 1.607 26.952 1.00 64.00 128 LEU A N 1
ATOM 978 C CA . LEU A 1 128 ? -18.851 0.506 26.355 1.00 64.00 128 LEU A CA 1
ATOM 979 C C . LEU A 1 128 ? -18.844 0.605 24.823 1.00 64.00 128 LEU A C 1
ATOM 981 O O . LEU A 1 128 ? -17.809 0.430 24.176 1.00 64.00 128 LEU A O 1
ATOM 985 N N . LYS A 1 129 ? -19.975 0.991 24.218 1.00 67.81 129 LYS A N 1
ATOM 986 C CA . LYS A 1 129 ? -20.069 1.191 22.763 1.00 67.81 129 LYS A CA 1
ATOM 987 C C . LYS A 1 129 ? -19.212 2.350 22.251 1.00 67.81 129 LYS A C 1
ATOM 989 O O . LYS A 1 129 ? -18.723 2.264 21.119 1.00 67.81 129 LYS A O 1
ATOM 994 N N . SER A 1 130 ? -19.017 3.416 23.034 1.00 71.94 130 SER A N 1
ATOM 995 C CA . SER A 1 130 ? -18.114 4.517 22.661 1.00 71.94 130 SER A CA 1
ATOM 996 C C . SER A 1 130 ? -16.636 4.135 22.763 1.00 71.94 130 SER A C 1
ATOM 998 O O . SER A 1 130 ? -15.844 4.632 21.964 1.00 71.94 130 SER A O 1
ATOM 1000 N N . LYS A 1 131 ? -16.282 3.207 23.664 1.00 78.19 131 LYS A N 1
ATOM 1001 C CA . LYS A 1 131 ? -14.911 2.690 23.827 1.00 78.19 131 LYS A CA 1
ATOM 1002 C C . LYS A 1 131 ? -14.485 1.751 22.703 1.00 78.19 131 LYS A C 1
ATOM 1004 O O . LYS A 1 131 ? -13.313 1.714 22.330 1.00 78.19 131 LYS A O 1
ATOM 1009 N N . ARG A 1 132 ? -15.435 1.034 22.095 1.00 86.12 132 ARG A N 1
ATOM 1010 C CA . ARG A 1 132 ? -15.153 0.166 20.947 1.00 86.12 132 ARG A CA 1
ATOM 1011 C C . ARG A 1 132 ? -14.901 0.980 19.675 1.00 86.12 132 ARG A C 1
ATOM 1013 O O . ARG A 1 132 ? -15.831 1.463 19.019 1.00 86.12 132 ARG A O 1
ATOM 1020 N N . VAL A 1 133 ? -13.631 1.072 19.302 1.00 91.56 133 VAL A N 1
ATOM 1021 C CA . VAL A 1 133 ? -13.146 1.726 18.078 1.00 91.56 133 VAL A CA 1
ATOM 1022 C C . VAL A 1 133 ? -12.878 0.696 16.978 1.00 91.56 133 VAL A C 1
ATOM 1024 O O . VAL A 1 133 ? -12.621 -0.475 17.249 1.00 91.56 133 VAL A O 1
ATOM 1027 N N . ALA A 1 134 ? -12.943 1.115 15.715 1.00 94.88 134 ALA A N 1
ATOM 1028 C CA . ALA A 1 134 ? -12.519 0.266 14.605 1.00 94.88 134 ALA A CA 1
ATOM 1029 C C . ALA A 1 134 ? -10.988 0.138 14.580 1.00 94.88 134 ALA A C 1
ATOM 1031 O O . ALA A 1 134 ? -10.272 1.039 15.020 1.00 94.88 134 ALA A O 1
ATOM 1032 N N . PHE A 1 135 ? -10.474 -0.958 14.022 1.00 95.62 135 PHE A N 1
ATOM 1033 C CA . PHE A 1 135 ? -9.041 -1.243 14.023 1.00 95.62 135 PHE A CA 1
ATOM 1034 C C . PHE A 1 135 ? -8.541 -1.755 12.671 1.00 95.62 135 PHE A C 1
ATOM 1036 O O . PHE A 1 135 ? -9.130 -2.668 12.084 1.00 95.62 135 PHE A O 1
ATOM 1043 N N . ILE A 1 136 ? -7.410 -1.207 12.217 1.00 96.06 136 ILE A N 1
ATOM 1044 C CA . ILE A 1 136 ? -6.648 -1.709 11.072 1.00 96.06 136 ILE A CA 1
ATOM 1045 C C . ILE A 1 136 ? -5.171 -1.856 11.456 1.00 96.06 136 ILE A C 1
ATOM 1047 O O . ILE A 1 136 ? -4.487 -0.872 11.720 1.00 96.06 136 ILE A O 1
ATOM 1051 N N . GLY A 1 137 ? -4.647 -3.077 11.412 1.00 94.94 137 GLY A N 1
ATOM 1052 C CA . GLY A 1 137 ? -3.212 -3.346 11.485 1.00 94.94 137 GLY A CA 1
ATOM 1053 C C . GLY A 1 137 ? -2.627 -3.504 10.085 1.00 94.94 137 GLY A C 1
ATOM 1054 O O . GLY A 1 137 ? -3.093 -4.341 9.317 1.00 94.94 137 GLY A O 1
ATOM 1055 N N . ILE A 1 138 ? -1.604 -2.730 9.731 1.00 94.94 138 ILE A N 1
ATOM 1056 C CA . ILE A 1 138 ? -0.887 -2.853 8.457 1.00 94.94 138 ILE A CA 1
ATOM 1057 C C . ILE A 1 138 ? 0.516 -3.377 8.740 1.00 94.94 138 ILE A C 1
ATOM 1059 O O . ILE A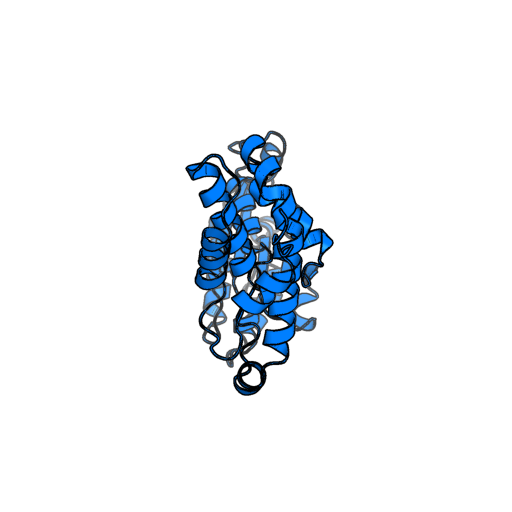 1 138 ? 1.261 -2.777 9.508 1.00 94.94 138 ILE A O 1
ATOM 1063 N N . SER A 1 139 ? 0.910 -4.468 8.084 1.00 91.94 139 SER A N 1
ATOM 1064 C CA . SER A 1 139 ? 2.258 -5.026 8.227 1.00 91.94 139 SER A CA 1
ATOM 1065 C C . SER A 1 139 ? 2.888 -5.367 6.883 1.00 91.94 139 SER A C 1
ATOM 1067 O O . SER A 1 139 ? 2.207 -5.761 5.930 1.00 91.94 139 SER A O 1
ATOM 1069 N N . ASN A 1 140 ? 4.210 -5.219 6.815 1.00 89.25 140 ASN A N 1
ATOM 1070 C CA . ASN A 1 140 ? 5.013 -5.794 5.739 1.00 89.25 140 ASN A CA 1
ATOM 1071 C C . ASN A 1 140 ? 5.472 -7.223 6.062 1.00 89.25 140 ASN A C 1
ATOM 1073 O O . ASN A 1 140 ? 5.696 -8.005 5.143 1.00 89.25 140 ASN A O 1
ATOM 1077 N N . TRP A 1 141 ? 5.539 -7.554 7.351 1.00 82.12 141 TRP A N 1
ATOM 1078 C CA . TRP A 1 141 ? 5.997 -8.831 7.884 1.00 82.12 141 TRP A CA 1
ATOM 1079 C C . TRP A 1 141 ? 4.810 -9.694 8.301 1.00 82.12 141 TRP A C 1
ATOM 1081 O O . TRP A 1 141 ? 3.765 -9.162 8.701 1.00 82.12 141 TRP A O 1
ATOM 1091 N N . SER A 1 142 ? 4.965 -11.013 8.195 1.00 80.38 142 SER A N 1
ATOM 1092 C CA . SER A 1 142 ? 4.023 -11.956 8.797 1.00 80.38 142 SER A CA 1
ATOM 1093 C C . SER A 1 142 ? 3.891 -11.682 10.289 1.00 80.38 142 SER A C 1
ATOM 1095 O O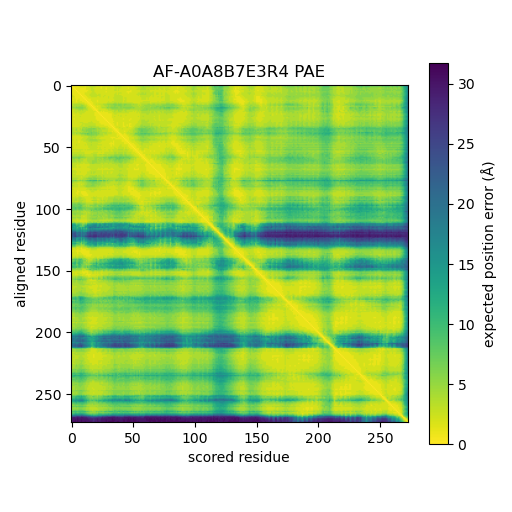 . SER A 1 142 ? 4.853 -11.263 10.921 1.00 80.38 142 SER A O 1
ATOM 1097 N N . LEU A 1 143 ? 2.697 -11.924 10.810 1.00 80.69 143 LEU A N 1
ATOM 1098 C CA . LEU A 1 143 ? 2.368 -11.792 12.223 1.00 80.69 143 LEU A CA 1
ATOM 1099 C C . LEU A 1 143 ? 2.001 -13.173 12.771 1.00 80.69 143 LEU A C 1
ATOM 1101 O O . LEU A 1 143 ? 1.459 -13.985 12.013 1.00 80.69 143 LEU A O 1
ATOM 1105 N N . ASP A 1 144 ? 2.229 -13.433 14.058 1.00 79.06 144 ASP A N 1
ATOM 1106 C CA . ASP A 1 144 ? 1.761 -14.662 14.711 1.00 79.06 144 ASP A CA 1
ATOM 1107 C C . ASP A 1 144 ? 0.219 -14.779 14.661 1.00 79.06 144 ASP A C 1
ATOM 1109 O O . ASP A 1 144 ? -0.491 -13.920 15.211 1.00 79.06 144 ASP A O 1
ATOM 1113 N N . PRO A 1 145 ? -0.337 -15.844 14.039 1.00 73.56 145 PRO A N 1
ATOM 1114 C CA . PRO A 1 145 ? -1.775 -16.106 13.999 1.00 73.56 145 PRO A CA 1
ATOM 1115 C C . PRO A 1 145 ? -2.471 -16.033 15.362 1.00 73.56 145 PRO A C 1
ATOM 1117 O O . PRO A 1 145 ? -3.609 -15.564 15.437 1.00 73.56 145 PRO A O 1
ATOM 1120 N N . ALA A 1 146 ? -1.795 -16.400 16.457 1.00 74.38 146 ALA A N 1
ATOM 1121 C CA . ALA A 1 146 ? -2.388 -16.355 17.794 1.00 74.38 146 ALA A CA 1
ATOM 1122 C C . ALA A 1 146 ? -2.791 -14.932 18.235 1.00 74.38 146 ALA A C 1
ATOM 1124 O O . ALA A 1 146 ? -3.734 -14.768 19.015 1.00 74.38 146 ALA A O 1
ATOM 1125 N N . LYS A 1 147 ? -2.122 -13.894 17.713 1.00 72.25 147 LYS A N 1
ATOM 1126 C CA . LYS A 1 147 ? -2.453 -12.475 17.949 1.00 72.25 147 LYS A CA 1
ATOM 1127 C C . LYS A 1 147 ? -3.577 -11.956 17.057 1.00 72.25 147 LYS A C 1
ATOM 1129 O O . LYS A 1 147 ? -4.138 -10.897 17.331 1.00 72.25 147 LYS A O 1
ATOM 1134 N N . MET A 1 148 ? -3.920 -12.703 16.012 1.00 71.19 148 MET A N 1
ATOM 1135 C CA . MET A 1 148 ? -4.822 -12.277 14.941 1.00 71.19 148 MET A CA 1
ATOM 1136 C C . MET A 1 148 ? -6.153 -13.024 14.917 1.00 71.19 148 MET A C 1
ATOM 1138 O O . MET A 1 148 ? -7.059 -12.595 14.211 1.00 71.19 148 MET A O 1
ATOM 1142 N N . ASN A 1 149 ? -6.321 -14.062 15.744 1.00 78.19 149 ASN A N 1
ATOM 1143 C CA . ASN A 1 149 ? -7.585 -14.799 15.906 1.00 78.19 149 ASN A CA 1
ATOM 1144 C C . ASN A 1 149 ? -8.790 -13.912 16.291 1.00 78.19 149 ASN A C 1
ATOM 1146 O O . ASN A 1 149 ? -9.931 -14.353 16.208 1.00 78.19 149 ASN A O 1
ATOM 1150 N N . ARG A 1 150 ? -8.549 -12.662 16.706 1.00 82.00 150 ARG A N 1
ATOM 1151 C CA . ARG A 1 150 ? -9.565 -11.659 17.066 1.00 82.00 150 ARG A CA 1
ATOM 1152 C C . ARG A 1 150 ? -10.054 -10.814 15.883 1.00 82.00 150 ARG A C 1
ATOM 1154 O O . ARG A 1 150 ? -10.800 -9.860 16.081 1.00 82.00 150 ARG A O 1
ATOM 1161 N N . GLY A 1 151 ? -9.618 -11.112 14.660 1.00 86.38 151 GLY A N 1
ATOM 1162 C CA . GLY A 1 151 ? -9.952 -10.315 13.486 1.00 86.38 151 GLY A CA 1
ATOM 1163 C C . GLY A 1 151 ? -9.848 -11.068 12.167 1.00 86.38 151 GLY A C 1
ATOM 1164 O O . GLY A 1 151 ? -9.553 -12.258 12.108 1.00 86.38 151 GLY A O 1
ATOM 1165 N N . ILE A 1 152 ? -10.088 -10.338 11.083 1.00 92.19 152 ILE A N 1
ATOM 1166 C CA . ILE A 1 152 ? -9.899 -10.828 9.721 1.00 92.19 152 ILE A CA 1
ATOM 1167 C C . ILE A 1 152 ? -8.458 -10.569 9.307 1.00 92.19 152 ILE A C 1
ATOM 1169 O O . ILE A 1 152 ? -7.946 -9.457 9.450 1.00 92.19 152 ILE A O 1
ATOM 1173 N N . MET A 1 153 ? -7.830 -11.579 8.713 1.00 90.25 153 MET A N 1
ATOM 1174 C CA . MET A 1 153 ? -6.505 -11.455 8.132 1.00 90.25 153 MET A CA 1
ATOM 1175 C C . MET A 1 153 ? -6.566 -11.458 6.607 1.00 90.25 153 MET A C 1
ATOM 1177 O O . MET A 1 153 ? -7.076 -12.388 5.986 1.00 90.25 153 MET A O 1
ATOM 1181 N N . LEU A 1 154 ? -6.008 -10.417 5.996 1.00 91.38 154 LEU A N 1
ATOM 1182 C CA . LEU A 1 154 ? -5.839 -10.303 4.556 1.00 91.38 154 LEU A CA 1
ATOM 1183 C C . LEU A 1 154 ? -4.354 -10.378 4.209 1.00 91.38 154 LEU A C 1
ATOM 1185 O O . LEU A 1 154 ? -3.616 -9.410 4.402 1.00 91.38 154 LEU A O 1
ATOM 1189 N N . TYR A 1 155 ? -3.946 -11.504 3.632 1.00 89.69 155 TYR A N 1
ATOM 1190 C CA . TYR A 1 155 ? -2.625 -11.656 3.037 1.00 89.69 155 TYR A CA 1
ATOM 1191 C C . TYR A 1 155 ? -2.618 -11.209 1.574 1.00 89.69 155 TYR A C 1
ATOM 1193 O O . TYR A 1 155 ? -3.485 -11.573 0.778 1.00 89.69 155 TYR A O 1
ATOM 1201 N N . ARG A 1 156 ? -1.599 -10.434 1.206 1.00 86.19 156 ARG A N 1
ATOM 1202 C CA . ARG A 1 156 ? -1.278 -10.066 -0.173 1.00 86.19 156 ARG A CA 1
ATOM 1203 C C . ARG A 1 156 ? 0.081 -10.642 -0.545 1.00 86.19 156 ARG A C 1
ATOM 1205 O O . ARG A 1 156 ? 1.112 -10.158 -0.075 1.00 86.19 156 ARG A O 1
ATOM 1212 N N . GLY A 1 157 ? 0.045 -11.672 -1.388 1.00 83.25 157 GLY A N 1
ATOM 1213 C CA . GLY A 1 157 ? 1.229 -12.270 -1.997 1.00 83.25 157 GLY A CA 1
ATOM 1214 C C . GLY A 1 157 ? 1.901 -11.352 -3.019 1.00 83.25 157 GLY A C 1
ATOM 1215 O O . GLY A 1 157 ? 1.492 -10.207 -3.230 1.00 83.25 157 GLY A O 1
ATOM 1216 N N . GLN A 1 158 ? 2.955 -11.868 -3.648 1.00 84.88 158 GLN A N 1
ATOM 1217 C CA . GLN A 1 158 ? 3.570 -11.209 -4.796 1.00 84.88 158 GLN A CA 1
ATOM 1218 C C . GLN A 1 158 ? 2.618 -11.270 -5.994 1.00 84.88 158 GLN A C 1
ATOM 1220 O O . GLN A 1 158 ? 2.056 -12.339 -6.248 1.00 84.88 158 GLN A O 1
ATOM 1225 N N . PRO A 1 159 ? 2.448 -10.161 -6.729 1.00 91.25 159 PRO A N 1
ATOM 1226 C CA . PRO A 1 159 ? 1.629 -10.173 -7.922 1.00 91.25 159 PRO A CA 1
ATOM 1227 C C . PRO A 1 159 ? 2.282 -11.024 -9.011 1.00 91.25 159 PRO A C 1
ATOM 1229 O O . PRO A 1 159 ? 3.501 -10.989 -9.208 1.00 91.25 159 PRO A O 1
ATOM 1232 N N . ASN A 1 160 ? 1.464 -11.780 -9.731 1.00 93.19 160 ASN A N 1
ATOM 1233 C CA . ASN A 1 160 ? 1.917 -12.552 -10.877 1.00 93.19 160 ASN A CA 1
ATOM 1234 C C . ASN A 1 160 ? 2.125 -11.652 -12.114 1.00 93.19 160 ASN A C 1
ATOM 1236 O O . ASN A 1 160 ? 1.823 -10.457 -12.115 1.00 93.19 160 ASN A O 1
ATOM 1240 N N . PHE A 1 161 ? 2.641 -12.237 -13.196 1.00 95.56 161 PHE A N 1
ATOM 1241 C CA . PHE A 1 161 ? 2.891 -11.524 -14.453 1.00 95.56 161 PHE A CA 1
ATOM 1242 C C . PHE A 1 161 ? 1.652 -10.792 -14.999 1.00 95.56 161 PHE A C 1
ATOM 1244 O O . PHE A 1 161 ? 1.754 -9.636 -15.407 1.00 95.56 161 PHE A O 1
ATOM 1251 N N . ASN A 1 162 ? 0.482 -11.435 -14.967 1.00 96.31 162 ASN A N 1
ATOM 1252 C CA . ASN A 1 162 ? -0.759 -10.862 -15.489 1.00 96.31 162 ASN A CA 1
ATOM 1253 C C . ASN A 1 162 ? -1.247 -9.693 -14.622 1.00 96.31 162 ASN A C 1
ATOM 1255 O O . ASN A 1 162 ? -1.638 -8.659 -15.156 1.00 96.31 162 ASN A O 1
ATOM 1259 N N . GLU A 1 163 ? -1.160 -9.816 -13.296 1.00 94.94 163 GLU A N 1
ATOM 1260 C CA . GLU A 1 163 ? -1.518 -8.751 -12.350 1.00 94.94 163 GLU A CA 1
ATOM 1261 C C . GLU A 1 163 ? -0.587 -7.534 -12.481 1.00 94.94 163 GLU A C 1
ATOM 1263 O O . GLU A 1 163 ? -1.030 -6.383 -12.407 1.00 94.94 163 GLU A O 1
ATOM 1268 N N . LEU A 1 164 ? 0.709 -7.762 -12.719 1.00 95.44 164 LEU A N 1
ATOM 1269 C CA . LEU A 1 164 ? 1.677 -6.693 -12.979 1.00 95.44 164 LEU A CA 1
ATOM 1270 C C . LEU A 1 164 ? 1.414 -5.991 -14.313 1.00 95.44 164 LEU A C 1
ATOM 1272 O O . LEU A 1 164 ? 1.477 -4.762 -14.372 1.00 95.44 164 LEU A O 1
ATOM 1276 N N . LEU A 1 165 ? 1.078 -6.746 -15.361 1.00 95.44 165 LEU A N 1
ATOM 1277 C CA . LEU A 1 165 ? 0.665 -6.191 -16.650 1.00 95.44 165 LEU A CA 1
ATOM 1278 C C . LEU A 1 165 ? -0.597 -5.338 -16.524 1.00 95.44 165 LEU A C 1
ATOM 1280 O O . LEU A 1 165 ? -0.654 -4.229 -17.055 1.00 95.44 165 LEU A O 1
ATOM 1284 N N . GLU A 1 166 ? -1.603 -5.833 -15.807 1.00 95.19 166 GLU A N 1
ATOM 1285 C CA . GLU A 1 166 ? -2.832 -5.087 -15.553 1.00 95.19 166 GLU A CA 1
ATOM 1286 C C . GLU A 1 166 ? -2.538 -3.804 -14.766 1.00 95.19 166 GLU A C 1
ATOM 1288 O O . GLU A 1 166 ? -3.020 -2.725 -15.112 1.00 95.19 166 GLU A O 1
ATOM 1293 N N . THR A 1 167 ? -1.660 -3.888 -13.765 1.00 93.56 167 THR A N 1
ATOM 1294 C CA . THR A 1 167 ? -1.189 -2.721 -13.012 1.00 93.56 167 THR A CA 1
ATOM 1295 C C . THR A 1 167 ? -0.480 -1.714 -13.922 1.00 93.56 167 THR A C 1
ATOM 1297 O O . THR A 1 167 ? -0.749 -0.514 -13.832 1.00 93.56 167 THR A O 1
ATOM 1300 N N . ALA A 1 168 ? 0.385 -2.179 -14.828 1.00 93.44 168 ALA A N 1
ATOM 1301 C CA . ALA A 1 168 ? 1.092 -1.331 -15.783 1.00 93.44 168 ALA A CA 1
ATOM 1302 C C . ALA A 1 168 ? 0.131 -0.581 -16.707 1.00 93.44 168 ALA A C 1
ATOM 1304 O O . ALA A 1 168 ? 0.257 0.639 -16.869 1.00 93.44 168 ALA A O 1
ATOM 1305 N N . ARG A 1 169 ? -0.878 -1.291 -17.226 1.00 93.56 169 ARG A N 1
ATOM 1306 C CA . ARG A 1 169 ? -1.953 -0.696 -18.019 1.00 93.56 169 ARG A CA 1
ATOM 1307 C C . ARG A 1 169 ? -2.690 0.360 -17.200 1.00 93.56 169 ARG A C 1
ATOM 1309 O O . ARG A 1 169 ? -2.699 1.525 -17.590 1.00 93.56 169 ARG A O 1
ATOM 1316 N N . ASN A 1 170 ? -3.202 -0.010 -16.025 1.00 92.44 170 ASN A N 1
ATOM 1317 C CA . ASN A 1 170 ? -4.022 0.847 -15.163 1.00 92.44 170 ASN A CA 1
ATOM 1318 C C . ASN A 1 170 ? -3.320 2.139 -14.717 1.00 92.44 170 ASN A C 1
ATOM 1320 O O . ASN A 1 170 ? -3.956 3.191 -14.646 1.00 92.44 170 ASN A O 1
ATOM 1324 N N . ILE A 1 171 ? -2.009 2.098 -14.460 1.00 89.62 171 ILE A N 1
ATOM 1325 C CA . ILE A 1 171 ? -1.223 3.298 -14.124 1.00 89.62 171 ILE A CA 1
ATOM 1326 C C . ILE A 1 171 ? -1.226 4.314 -15.280 1.00 89.62 171 ILE A C 1
ATOM 1328 O O . ILE A 1 171 ? -1.233 5.523 -15.032 1.00 89.62 171 ILE A O 1
ATOM 1332 N N . CYS A 1 172 ? -1.243 3.834 -16.524 1.00 85.19 172 CYS A N 1
ATOM 1333 C CA . CYS A 1 172 ? -1.071 4.644 -17.729 1.00 85.19 172 CYS A CA 1
ATOM 1334 C C . CYS A 1 172 ? -2.387 4.969 -18.461 1.00 85.19 172 CYS A C 1
ATOM 1336 O O . CYS A 1 172 ? -2.367 5.741 -19.414 1.00 85.19 172 CYS A O 1
ATOM 1338 N N . LEU A 1 173 ? -3.534 4.447 -18.006 1.00 86.81 173 LEU A N 1
ATOM 1339 C CA . LEU A 1 173 ? -4.840 4.594 -18.676 1.00 86.81 173 LEU A CA 1
ATOM 1340 C C . LEU A 1 173 ? -5.373 6.034 -18.782 1.00 86.81 173 LEU A C 1
ATOM 1342 O O . LEU A 1 173 ? -6.317 6.279 -19.530 1.00 86.81 173 LEU A O 1
ATOM 1346 N N . LYS A 1 174 ? -4.826 6.994 -18.024 1.00 84.12 174 LYS A N 1
ATOM 1347 C CA . LYS A 1 174 ? -5.358 8.370 -17.991 1.00 84.12 174 LYS A CA 1
ATOM 1348 C C . LYS A 1 174 ? -5.226 9.111 -19.325 1.00 84.12 174 LYS A C 1
ATOM 1350 O O . LYS A 1 174 ? -6.029 10.000 -19.584 1.00 84.12 174 LYS A O 1
ATOM 1355 N N . ASP A 1 175 ? -4.224 8.773 -20.132 1.00 87.25 175 ASP A N 1
ATOM 1356 C CA . ASP A 1 175 ? -3.948 9.407 -21.423 1.00 87.25 175 ASP A CA 1
ATOM 1357 C C . ASP A 1 175 ? -3.917 8.325 -22.506 1.00 87.25 175 ASP A C 1
ATOM 1359 O O . ASP A 1 175 ? -2.934 7.594 -22.628 1.00 87.25 175 ASP A O 1
ATOM 1363 N N . LYS A 1 176 ? -5.023 8.188 -23.250 1.00 88.44 176 LYS A N 1
ATOM 1364 C CA . LYS A 1 176 ? -5.209 7.108 -24.234 1.00 88.44 176 LYS A CA 1
ATOM 1365 C C . LYS A 1 176 ? -4.178 7.160 -25.361 1.00 88.44 176 LYS A C 1
ATOM 1367 O O . LYS A 1 176 ? -3.649 6.122 -25.739 1.00 88.44 176 LYS A O 1
ATOM 1372 N N . ASN A 1 177 ? -3.839 8.360 -25.828 1.00 88.31 177 ASN A N 1
ATOM 1373 C CA . ASN A 1 177 ? -2.875 8.538 -26.912 1.00 88.31 177 ASN A CA 1
ATOM 1374 C C . ASN A 1 177 ? -1.489 8.049 -26.481 1.00 88.31 177 ASN A C 1
ATOM 1376 O O . ASN A 1 177 ? -0.828 7.306 -27.199 1.00 88.31 177 ASN A O 1
ATOM 1380 N N . VAL A 1 178 ? -1.057 8.432 -25.276 1.00 89.88 178 VAL A N 1
ATOM 1381 C CA . VAL A 1 178 ? 0.227 7.980 -24.726 1.00 89.88 178 VAL A CA 1
ATOM 1382 C C . VAL A 1 178 ? 0.190 6.489 -24.393 1.00 89.88 178 VAL A C 1
ATOM 1384 O O . VAL A 1 178 ? 1.188 5.803 -24.597 1.00 89.88 178 VAL A O 1
ATOM 1387 N N . PHE A 1 179 ? -0.943 5.983 -23.899 1.00 90.75 179 PHE A N 1
ATOM 1388 C CA . PHE A 1 179 ? -1.137 4.569 -23.585 1.00 90.75 179 PHE A CA 1
ATOM 1389 C C . PHE A 1 179 ? -0.881 3.677 -24.803 1.00 90.75 179 PHE A C 1
ATOM 1391 O O . PHE A 1 179 ? -0.059 2.769 -24.708 1.00 90.75 179 PHE A O 1
ATOM 1398 N N . GLU A 1 180 ? -1.506 3.972 -25.946 1.00 90.31 180 GLU A N 1
ATOM 1399 C CA . GLU A 1 180 ? -1.341 3.191 -27.182 1.00 90.31 180 GLU A CA 1
ATOM 1400 C C . GLU A 1 180 ? 0.124 3.163 -27.656 1.00 90.31 180 GLU A C 1
ATOM 1402 O O . GLU A 1 180 ? 0.605 2.145 -28.151 1.00 90.31 180 GLU A O 1
ATOM 1407 N N . MET A 1 181 ? 0.881 4.245 -27.431 1.00 89.94 181 MET A N 1
ATOM 1408 C CA . MET A 1 181 ? 2.307 4.308 -27.783 1.00 89.94 181 MET A CA 1
ATOM 1409 C C . MET A 1 181 ? 3.190 3.403 -26.914 1.00 89.94 181 MET A C 1
ATOM 1411 O O . MET A 1 181 ? 4.200 2.884 -27.394 1.00 89.94 181 MET A O 1
ATOM 1415 N N . ILE A 1 182 ? 2.868 3.257 -25.626 1.00 92.19 182 ILE A N 1
ATOM 1416 C CA . ILE A 1 182 ? 3.719 2.540 -24.662 1.00 92.19 182 ILE A CA 1
ATOM 1417 C C . ILE A 1 182 ? 3.212 1.143 -24.317 1.00 92.19 182 ILE A C 1
ATOM 1419 O O . ILE A 1 182 ? 3.949 0.389 -23.685 1.00 92.19 182 ILE A O 1
ATOM 1423 N N . GLU A 1 183 ? 1.995 0.781 -24.723 1.00 92.56 183 GLU A N 1
ATOM 1424 C CA . GLU A 1 183 ? 1.416 -0.539 -24.474 1.00 92.56 183 GLU A CA 1
ATOM 1425 C C . GLU A 1 183 ? 2.354 -1.693 -24.879 1.00 92.56 183 GLU A C 1
ATOM 1427 O O . GLU A 1 183 ? 2.560 -2.591 -24.053 1.00 92.56 183 GLU A O 1
ATOM 1432 N N . PRO A 1 184 ? 3.035 -1.653 -26.047 1.00 92.88 184 PRO A N 1
ATOM 1433 C CA . PRO A 1 184 ? 3.981 -2.702 -26.430 1.00 92.88 184 PRO A CA 1
ATOM 1434 C C . PRO A 1 184 ? 5.187 -2.843 -25.485 1.00 92.88 184 PRO A C 1
ATOM 1436 O O . PRO A 1 184 ? 5.880 -3.858 -25.520 1.00 92.88 184 PRO A O 1
ATOM 1439 N N . LEU A 1 185 ? 5.471 -1.839 -24.645 1.00 93.12 185 LEU A N 1
ATOM 1440 C CA . LEU A 1 185 ? 6.584 -1.859 -23.692 1.00 93.12 185 LEU A CA 1
ATOM 1441 C C . LEU A 1 185 ? 6.219 -2.550 -22.370 1.00 93.12 185 LEU A C 1
ATOM 1443 O O . LEU A 1 185 ? 7.124 -2.975 -21.653 1.00 93.12 185 LEU A O 1
ATOM 1447 N N . PHE A 1 186 ? 4.934 -2.688 -22.024 1.00 94.50 186 PHE A N 1
ATOM 1448 C CA . PHE A 1 186 ? 4.531 -3.213 -20.713 1.00 94.50 186 PHE A CA 1
ATOM 1449 C C . PHE A 1 186 ? 4.952 -4.663 -20.492 1.00 94.50 186 PHE A C 1
ATOM 1451 O O . PHE A 1 186 ? 5.447 -4.997 -19.416 1.00 94.50 186 PHE A O 1
ATOM 1458 N N . GLU A 1 187 ? 4.802 -5.516 -21.502 1.00 95.50 187 GLU A N 1
ATOM 1459 C CA . GLU A 1 187 ? 5.219 -6.916 -21.425 1.00 95.50 187 GLU A CA 1
ATOM 1460 C C . GLU A 1 187 ? 6.743 -7.063 -21.269 1.00 95.50 187 GLU A C 1
ATOM 1462 O O . GLU A 1 187 ? 7.160 -7.682 -20.284 1.00 95.50 187 GLU A O 1
ATOM 1467 N N . PRO A 1 188 ? 7.590 -6.456 -22.124 1.00 95.6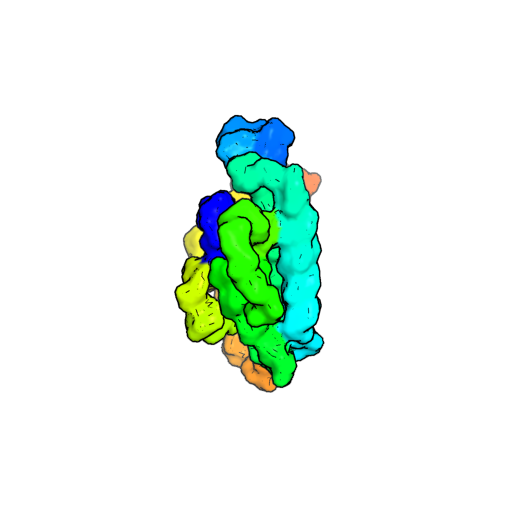9 188 PRO A N 1
ATOM 1468 C CA . PRO A 1 188 ? 9.039 -6.455 -21.929 1.00 95.69 188 PRO A CA 1
ATOM 1469 C C . PRO A 1 188 ? 9.483 -5.916 -20.564 1.00 95.69 188 PRO A C 1
ATOM 1471 O O . PRO A 1 188 ? 10.321 -6.529 -19.903 1.00 95.69 188 PRO A O 1
ATOM 1474 N N . LEU A 1 189 ? 8.900 -4.800 -20.106 1.00 95.88 189 LEU A N 1
ATOM 1475 C CA . LEU A 1 189 ? 9.234 -4.198 -18.809 1.00 95.88 189 LEU A CA 1
ATOM 1476 C C . LEU A 1 189 ? 8.841 -5.114 -17.644 1.00 95.88 189 LEU A C 1
ATOM 1478 O O . LEU A 1 189 ? 9.586 -5.236 -16.675 1.00 95.88 189 LEU A O 1
ATOM 1482 N N . THR A 1 190 ? 7.693 -5.781 -17.740 1.00 96.50 190 THR A N 1
ATOM 1483 C CA . THR A 1 190 ? 7.214 -6.691 -16.694 1.00 96.50 190 THR A CA 1
ATOM 1484 C C . THR A 1 190 ? 8.060 -7.961 -16.640 1.00 96.50 190 THR A C 1
ATOM 1486 O O . THR A 1 190 ? 8.440 -8.390 -15.552 1.00 96.50 190 THR A O 1
ATOM 1489 N N . LYS A 1 191 ? 8.426 -8.536 -17.796 1.00 96.38 191 LYS A N 1
ATOM 1490 C CA . LYS A 1 191 ? 9.358 -9.674 -17.860 1.00 96.38 191 LYS A CA 1
ATOM 1491 C C . LYS A 1 191 ? 10.725 -9.306 -17.287 1.00 96.38 191 LYS A C 1
ATOM 1493 O O . LYS A 1 191 ? 11.233 -10.031 -16.438 1.00 96.38 191 LYS A O 1
ATOM 1498 N N . GLY A 1 192 ? 11.270 -8.151 -17.677 1.00 95.56 192 GLY A N 1
ATOM 1499 C CA . GLY A 1 192 ? 12.538 -7.646 -17.150 1.00 95.56 192 GLY A CA 1
ATOM 1500 C C . GLY A 1 192 ? 12.517 -7.461 -15.633 1.00 95.56 192 GLY A C 1
ATOM 1501 O O . GLY A 1 192 ? 13.447 -7.890 -14.954 1.00 95.56 192 GLY A O 1
ATOM 1502 N N . TYR A 1 193 ? 11.433 -6.901 -15.087 1.00 95.50 193 TYR A N 1
ATOM 1503 C CA . TYR A 1 193 ? 11.261 -6.764 -13.641 1.00 95.50 193 TYR A CA 1
ATOM 1504 C C . TYR A 1 193 ? 11.210 -8.116 -12.926 1.00 95.50 193 TYR A C 1
ATOM 1506 O O . TYR A 1 193 ? 11.931 -8.303 -11.950 1.00 95.50 193 TYR A O 1
ATOM 1514 N N . LEU A 1 194 ? 10.395 -9.062 -13.404 1.00 94.06 194 LEU A N 1
ATOM 1515 C CA . LEU A 1 194 ? 10.294 -10.391 -12.792 1.00 94.06 194 LEU A CA 1
ATOM 1516 C C . LEU A 1 194 ? 11.630 -11.129 -12.807 1.00 94.06 194 LEU A C 1
ATOM 1518 O O . LEU A 1 194 ? 11.959 -11.818 -11.847 1.00 94.06 194 LEU A O 1
ATOM 1522 N N . GLU A 1 195 ? 12.401 -10.971 -13.877 1.00 93.56 195 GLU A N 1
ATOM 1523 C CA . GLU A 1 195 ? 13.718 -11.576 -13.987 1.00 93.56 195 GLU A CA 1
ATOM 1524 C C . GLU A 1 195 ? 14.698 -10.929 -12.999 1.00 93.56 195 GLU A C 1
ATOM 1526 O O . GLU A 1 195 ? 15.284 -11.635 -12.183 1.00 93.56 195 GLU A O 1
ATOM 1531 N N . VAL A 1 196 ? 14.792 -9.592 -12.953 1.00 92.06 196 VAL A N 1
ATOM 1532 C CA . VAL A 1 196 ? 15.581 -8.872 -11.929 1.00 92.06 196 VAL A CA 1
ATOM 1533 C C . VAL A 1 196 ? 15.190 -9.303 -10.514 1.00 92.06 196 VAL A C 1
ATOM 1535 O O . VAL A 1 196 ? 16.054 -9.519 -9.665 1.00 92.06 196 VAL A O 1
ATOM 1538 N N . TYR A 1 197 ? 13.892 -9.470 -10.273 1.00 89.88 197 TYR A N 1
ATOM 1539 C CA . TYR A 1 197 ? 13.356 -9.883 -8.987 1.00 89.88 197 TYR A CA 1
ATOM 1540 C C . TYR A 1 197 ? 13.724 -11.327 -8.609 1.00 89.88 197 TYR A C 1
ATOM 1542 O O . TYR A 1 197 ? 13.931 -11.615 -7.432 1.00 89.88 197 TYR A O 1
ATOM 1550 N N . LYS A 1 198 ? 13.852 -12.238 -9.580 1.00 89.00 198 LYS A N 1
ATOM 1551 C CA . LYS A 1 198 ? 14.392 -13.586 -9.339 1.00 89.00 198 LYS A CA 1
ATOM 1552 C C . LYS A 1 198 ? 15.883 -13.528 -9.027 1.00 89.00 198 LYS A C 1
ATOM 1554 O O . LYS A 1 198 ? 16.294 -13.992 -7.969 1.00 89.00 198 LYS A O 1
ATOM 1559 N N . TRP A 1 199 ? 16.668 -12.881 -9.890 1.00 86.75 199 TRP A N 1
ATOM 1560 C CA . TRP A 1 199 ? 18.125 -12.825 -9.752 1.00 86.75 199 TRP A CA 1
ATOM 1561 C C . TRP A 1 199 ? 18.574 -12.177 -8.442 1.00 86.75 199 TRP A C 1
ATOM 1563 O O . TRP A 1 199 ? 19.501 -12.676 -7.810 1.00 86.75 199 TRP A O 1
ATOM 1573 N N . GLN A 1 200 ? 17.901 -11.115 -7.980 1.00 86.00 200 GLN A N 1
ATOM 1574 C CA . GLN A 1 200 ? 18.245 -10.508 -6.689 1.00 86.00 200 GLN A CA 1
ATOM 1575 C C . GLN A 1 200 ? 18.067 -11.483 -5.513 1.00 86.00 200 GLN A C 1
ATOM 1577 O O . GLN A 1 200 ? 18.828 -11.425 -4.551 1.00 86.00 200 GLN A O 1
ATOM 1582 N N . ASN A 1 201 ? 17.078 -12.382 -5.572 1.00 79.38 201 ASN A N 1
ATOM 1583 C CA . ASN A 1 201 ? 16.826 -13.339 -4.495 1.00 79.38 201 ASN A CA 1
ATOM 1584 C C . ASN A 1 201 ? 17.885 -14.448 -4.485 1.00 79.38 201 ASN A C 1
ATOM 1586 O O . ASN A 1 201 ? 18.122 -15.066 -3.446 1.00 79.38 201 ASN A O 1
ATOM 1590 N N . ASP A 1 202 ? 18.564 -14.654 -5.613 1.00 78.50 202 ASP A N 1
ATOM 1591 C CA . ASP A 1 202 ? 19.660 -15.603 -5.736 1.00 78.50 202 ASP A CA 1
ATOM 1592 C C . ASP A 1 202 ? 21.022 -15.020 -5.329 1.00 78.50 202 ASP A C 1
ATOM 1594 O O . ASP A 1 202 ? 21.906 -15.799 -4.967 1.00 78.50 202 ASP A O 1
ATOM 1598 N N . CYS A 1 203 ? 21.178 -13.689 -5.288 1.00 74.06 203 CYS A N 1
ATOM 1599 C CA . CYS A 1 203 ? 22.430 -13.012 -4.932 1.00 74.06 203 CYS A CA 1
ATOM 1600 C C . CYS A 1 203 ? 22.908 -13.305 -3.495 1.00 74.06 203 CYS A C 1
ATOM 1602 O O . CYS A 1 203 ? 22.196 -13.092 -2.506 1.00 74.06 203 CYS A O 1
ATOM 1604 N N . ASP A 1 204 ? 24.187 -13.669 -3.368 1.00 66.44 204 ASP A N 1
ATOM 1605 C CA . ASP A 1 204 ? 24.813 -14.040 -2.094 1.00 66.44 204 ASP A CA 1
ATOM 1606 C C . ASP A 1 204 ? 24.847 -12.898 -1.071 1.00 66.44 204 ASP A C 1
ATOM 1608 O O . ASP A 1 204 ? 24.690 -13.145 0.125 1.00 66.44 204 ASP A O 1
ATOM 1612 N N . LYS A 1 205 ? 24.992 -11.630 -1.493 1.00 63.38 205 LYS A N 1
ATOM 1613 C CA . LYS A 1 205 ? 24.947 -10.484 -0.562 1.00 63.38 205 LYS A CA 1
ATOM 1614 C C . LYS A 1 205 ? 23.575 -10.310 0.084 1.00 63.38 205 LYS A C 1
ATOM 1616 O O . LYS A 1 205 ? 23.501 -10.008 1.273 1.00 63.38 205 LYS A O 1
ATOM 1621 N N . ILE A 1 206 ? 22.497 -10.513 -0.666 1.00 64.44 206 ILE A N 1
ATOM 1622 C CA . ILE A 1 206 ? 21.124 -10.373 -0.160 1.00 64.44 206 ILE A CA 1
ATOM 1623 C C . ILE A 1 206 ? 20.842 -11.482 0.864 1.00 64.44 206 ILE A C 1
ATOM 1625 O O . ILE A 1 206 ? 20.404 -11.189 1.980 1.00 64.44 206 ILE A O 1
ATOM 1629 N N . LYS A 1 207 ? 21.253 -12.721 0.556 1.00 63.50 207 LYS A N 1
ATOM 1630 C CA . LYS A 1 207 ? 21.226 -13.858 1.492 1.00 63.50 207 LYS A CA 1
ATOM 1631 C C . LYS A 1 207 ? 22.078 -13.605 2.745 1.00 63.50 207 LYS A C 1
ATOM 1633 O O . LYS A 1 207 ? 21.630 -13.867 3.860 1.00 63.50 207 LYS A O 1
ATOM 1638 N N . LYS A 1 208 ? 23.284 -13.046 2.584 1.00 57.84 208 LYS A N 1
ATOM 1639 C CA . LYS A 1 208 ? 24.240 -12.792 3.677 1.00 57.84 208 LYS A CA 1
ATOM 1640 C C . LYS A 1 208 ? 23.780 -11.706 4.650 1.00 57.84 208 LYS A C 1
ATOM 1642 O O . LYS A 1 208 ? 23.989 -11.849 5.850 1.00 57.84 208 LYS A O 1
ATOM 1647 N N . TYR A 1 209 ? 23.165 -10.629 4.160 1.00 59.09 209 TYR A N 1
ATOM 1648 C CA . TYR A 1 209 ? 22.733 -9.507 5.004 1.00 59.09 209 TYR A CA 1
ATOM 1649 C C . TYR A 1 209 ? 21.291 -9.625 5.514 1.00 59.09 209 TYR A C 1
ATOM 1651 O O . TYR A 1 209 ? 20.819 -8.683 6.150 1.00 59.09 209 TYR A O 1
ATOM 1659 N N . ARG A 1 210 ? 20.585 -10.737 5.236 1.00 55.28 210 ARG A N 1
ATOM 1660 C CA . ARG A 1 210 ? 19.146 -10.919 5.531 1.00 55.28 210 ARG A CA 1
ATOM 1661 C C . ARG A 1 210 ? 18.293 -9.711 5.120 1.00 55.28 210 ARG A C 1
ATOM 1663 O O . ARG A 1 210 ? 17.267 -9.425 5.731 1.00 55.28 210 ARG A O 1
ATOM 1670 N N . LYS A 1 211 ? 18.733 -8.961 4.107 1.00 56.91 211 LYS A N 1
ATOM 1671 C CA . LYS A 1 211 ? 17.921 -7.887 3.548 1.00 56.91 211 LYS A CA 1
ATOM 1672 C C . LYS A 1 211 ? 16.962 -8.557 2.595 1.00 56.91 211 LYS A C 1
ATOM 1674 O O . LYS A 1 211 ? 17.370 -8.970 1.519 1.00 56.91 211 LYS A O 1
ATOM 1679 N N . GLU A 1 212 ? 15.714 -8.700 3.005 1.00 61.09 212 GLU A N 1
ATOM 1680 C CA . GLU A 1 212 ? 14.673 -9.106 2.076 1.00 61.09 212 GLU A CA 1
ATOM 1681 C C . GLU A 1 212 ? 14.497 -7.994 1.035 1.00 61.09 212 GLU A C 1
ATOM 1683 O O . GLU A 1 212 ? 14.250 -6.845 1.387 1.00 61.09 212 GLU A O 1
ATOM 1688 N N . GLU A 1 213 ? 14.668 -8.353 -0.239 1.00 73.19 213 GLU A N 1
ATOM 1689 C CA . GLU A 1 213 ? 14.243 -7.580 -1.415 1.00 73.19 213 GLU A CA 1
ATOM 1690 C C . GLU A 1 213 ? 14.842 -6.174 -1.557 1.00 73.19 213 GLU A C 1
ATOM 1692 O O . GLU A 1 213 ? 14.304 -5.178 -1.078 1.00 73.19 213 GLU A O 1
ATOM 1697 N N . PHE A 1 214 ? 15.939 -6.074 -2.316 1.00 86.25 214 PHE A N 1
ATOM 1698 C CA . PHE A 1 214 ? 16.534 -4.781 -2.660 1.00 86.25 214 PHE A CA 1
ATOM 1699 C C . PHE A 1 214 ? 15.656 -3.977 -3.636 1.00 86.25 214 PHE A C 1
ATOM 1701 O O . PHE A 1 214 ? 15.433 -2.789 -3.418 1.00 86.25 214 PHE A O 1
ATOM 1708 N N . PHE A 1 215 ? 15.139 -4.627 -4.684 1.00 90.50 215 PHE A N 1
ATOM 1709 C CA . PHE A 1 215 ? 14.163 -4.064 -5.616 1.00 90.50 215 PHE A CA 1
ATOM 1710 C C . PHE A 1 215 ? 12.767 -4.625 -5.341 1.00 90.50 215 PHE A C 1
ATOM 1712 O O . PHE A 1 215 ? 12.578 -5.837 -5.195 1.00 90.50 215 PHE A O 1
ATOM 1719 N N . GLY A 1 216 ? 11.770 -3.745 -5.330 1.00 91.25 216 GLY A N 1
ATOM 1720 C CA . GLY A 1 216 ? 10.383 -4.087 -5.037 1.00 91.25 216 GLY A CA 1
ATOM 1721 C C . GLY A 1 216 ? 9.383 -3.504 -6.033 1.00 91.25 216 GLY A C 1
ATOM 1722 O O . GLY A 1 216 ? 9.721 -2.922 -7.064 1.00 91.25 216 GLY A O 1
ATOM 1723 N N . LEU A 1 217 ? 8.099 -3.630 -5.696 1.00 92.50 217 LEU A N 1
ATOM 1724 C CA . LEU A 1 217 ? 7.000 -3.144 -6.540 1.00 92.50 217 LEU A CA 1
ATOM 1725 C C . LEU A 1 217 ? 7.038 -1.625 -6.754 1.00 92.50 217 LEU A C 1
ATOM 1727 O O . LEU A 1 217 ? 6.601 -1.126 -7.788 1.00 92.50 217 LEU A O 1
ATOM 1731 N N . ARG A 1 218 ? 7.571 -0.869 -5.786 1.00 92.88 218 ARG A N 1
ATOM 1732 C CA . ARG A 1 218 ? 7.679 0.594 -5.891 1.00 92.88 218 ARG A CA 1
ATOM 1733 C C . ARG A 1 218 ? 8.632 1.018 -7.009 1.00 92.88 218 ARG A C 1
ATOM 1735 O O . ARG A 1 218 ? 8.328 1.995 -7.697 1.00 92.88 218 ARG A O 1
ATOM 1742 N N . ASP A 1 219 ? 9.720 0.282 -7.217 1.00 94.69 219 ASP A N 1
ATOM 1743 C CA . ASP A 1 219 ? 10.691 0.546 -8.285 1.00 94.69 219 ASP A CA 1
ATOM 1744 C C . ASP A 1 219 ? 10.068 0.254 -9.648 1.00 94.69 219 ASP A C 1
ATOM 1746 O O . ASP A 1 219 ? 10.146 1.073 -10.564 1.00 94.69 219 ASP A O 1
ATOM 1750 N N . PHE A 1 220 ? 9.327 -0.854 -9.746 1.00 95.50 220 PHE A N 1
ATOM 1751 C CA . PHE A 1 220 ? 8.552 -1.196 -10.937 1.00 95.50 220 PHE A CA 1
ATOM 1752 C C . PHE A 1 220 ? 7.511 -0.119 -11.286 1.00 95.50 220 PHE A C 1
ATOM 1754 O O . PHE A 1 220 ? 7.464 0.363 -12.418 1.00 95.50 220 PHE A O 1
ATOM 1761 N N . TYR A 1 221 ? 6.717 0.345 -10.315 1.00 95.19 221 TYR A N 1
ATOM 1762 C CA . TYR A 1 221 ? 5.741 1.414 -10.563 1.00 95.19 221 TYR A CA 1
ATOM 1763 C C . TYR A 1 221 ? 6.408 2.735 -10.956 1.00 95.19 221 TYR A C 1
ATOM 1765 O O . TYR A 1 221 ? 5.857 3.496 -11.752 1.00 95.19 221 TYR A O 1
ATOM 1773 N N . SER A 1 222 ? 7.582 3.028 -10.397 1.00 95.88 222 SER A N 1
ATOM 1774 C CA . SER A 1 222 ? 8.336 4.247 -10.698 1.00 95.88 222 SER A CA 1
ATOM 1775 C C . SER A 1 222 ? 8.965 4.197 -12.093 1.00 95.88 222 SER A C 1
ATOM 1777 O O . SER A 1 222 ? 8.924 5.199 -12.809 1.00 95.88 222 SER A O 1
ATOM 1779 N N . LEU A 1 223 ? 9.431 3.021 -12.529 1.00 96.62 223 LEU A N 1
ATOM 1780 C CA . LEU A 1 223 ? 9.858 2.755 -13.904 1.00 96.62 223 LEU A CA 1
ATOM 1781 C C . LEU A 1 223 ? 8.727 3.030 -14.897 1.00 96.62 223 LEU A C 1
ATOM 1783 O O . LEU A 1 223 ? 8.905 3.832 -15.813 1.00 96.62 223 LEU A O 1
ATOM 1787 N N . LEU A 1 224 ? 7.551 2.440 -14.677 1.00 95.19 224 LEU A N 1
ATOM 1788 C CA . LEU A 1 224 ? 6.384 2.644 -15.540 1.00 95.19 224 LEU A CA 1
ATOM 1789 C C . LEU A 1 224 ? 5.989 4.122 -15.629 1.00 95.19 224 LEU A C 1
ATOM 1791 O O . LEU A 1 224 ? 5.813 4.660 -16.721 1.00 95.19 224 LEU A O 1
ATOM 1795 N N . LYS A 1 225 ? 5.920 4.810 -14.482 1.00 94.38 225 LYS A N 1
ATOM 1796 C CA . LYS A 1 225 ? 5.613 6.247 -14.431 1.00 94.38 225 LYS A CA 1
ATOM 1797 C C . LYS A 1 225 ? 6.638 7.084 -15.190 1.00 94.38 225 LYS A C 1
ATOM 1799 O O . LYS A 1 225 ? 6.259 8.063 -15.828 1.00 94.38 225 LYS A O 1
ATOM 1804 N N . LEU A 1 226 ? 7.921 6.732 -15.122 1.00 95.38 226 LEU A N 1
ATOM 1805 C CA . LEU A 1 226 ? 8.982 7.471 -15.799 1.00 95.38 226 LEU A CA 1
ATOM 1806 C C . LEU A 1 226 ? 8.944 7.265 -17.319 1.00 95.38 226 LEU A C 1
ATOM 1808 O O . LEU A 1 226 ? 9.032 8.245 -18.057 1.00 95.38 226 LEU A O 1
ATOM 1812 N N . VAL A 1 227 ? 8.725 6.029 -17.777 1.00 94.06 227 VAL A N 1
ATOM 1813 C CA . VAL A 1 227 ? 8.506 5.711 -19.199 1.00 94.06 227 VAL A CA 1
ATOM 1814 C C . VAL A 1 227 ? 7.286 6.468 -19.734 1.00 94.06 227 VAL A C 1
ATOM 1816 O O . VAL A 1 227 ? 7.383 7.147 -20.757 1.00 94.06 227 VAL A O 1
ATOM 1819 N N . PHE A 1 228 ? 6.174 6.456 -18.993 1.00 93.56 228 PHE A N 1
ATOM 1820 C CA . PHE A 1 228 ? 4.980 7.236 -19.323 1.00 93.56 228 PHE A CA 1
ATOM 1821 C C . PHE A 1 228 ? 5.269 8.746 -19.379 1.00 93.56 228 PHE A C 1
ATOM 1823 O O . PHE A 1 228 ? 4.828 9.437 -20.296 1.00 93.56 228 PHE A O 1
ATOM 1830 N N . CYS A 1 229 ? 6.057 9.281 -18.439 1.00 93.50 229 CYS A N 1
ATOM 1831 C CA . CYS A 1 229 ? 6.452 10.691 -18.450 1.00 93.50 229 CYS A CA 1
ATOM 1832 C C . CYS A 1 229 ? 7.282 11.065 -19.685 1.00 93.50 229 CYS A C 1
ATOM 1834 O O . CYS A 1 229 ? 7.100 12.166 -20.208 1.00 93.50 229 CYS A O 1
ATOM 1836 N N . PHE A 1 230 ? 8.180 10.190 -20.146 1.00 93.75 230 PHE A N 1
ATOM 1837 C CA . PHE A 1 230 ? 8.948 10.426 -21.370 1.00 93.75 230 PHE A CA 1
ATOM 1838 C C . PHE A 1 230 ? 8.051 10.454 -22.602 1.00 93.75 230 PHE A C 1
ATOM 1840 O O . PHE A 1 230 ? 8.116 11.417 -23.368 1.00 93.75 230 PHE A O 1
ATOM 1847 N N . ALA A 1 231 ? 7.166 9.464 -22.729 1.00 92.69 231 ALA A N 1
ATOM 1848 C CA . ALA A 1 231 ? 6.219 9.391 -23.832 1.00 92.69 231 ALA A CA 1
ATOM 1849 C C . ALA A 1 231 ? 5.304 10.624 -23.869 1.00 92.69 231 ALA A C 1
ATOM 1851 O O . ALA A 1 231 ? 5.191 11.287 -24.896 1.00 92.69 231 ALA A O 1
ATOM 1852 N N . ARG A 1 232 ? 4.750 11.029 -22.718 1.00 92.81 232 ARG A N 1
ATOM 1853 C CA . ARG A 1 232 ? 3.880 12.210 -22.615 1.00 92.81 232 ARG A CA 1
ATOM 1854 C C . ARG A 1 232 ? 4.593 13.519 -22.957 1.00 92.81 232 ARG A C 1
ATOM 1856 O O . ARG A 1 232 ? 3.992 14.399 -23.564 1.00 92.81 232 ARG A O 1
ATOM 1863 N N . LYS A 1 233 ? 5.858 13.684 -22.553 1.00 92.69 233 LYS A N 1
ATOM 1864 C CA . LYS A 1 233 ? 6.621 14.914 -22.833 1.00 92.69 233 LYS A CA 1
ATOM 1865 C C . LYS A 1 233 ? 6.981 15.061 -24.307 1.00 92.69 233 LYS A C 1
ATOM 1867 O O . LYS A 1 233 ? 7.014 16.183 -24.794 1.00 92.69 233 LYS A O 1
ATOM 1872 N N . ARG A 1 234 ? 7.291 13.956 -24.988 1.00 90.25 234 ARG A N 1
ATOM 1873 C CA . ARG A 1 234 ? 7.732 13.976 -26.390 1.00 90.25 234 ARG A CA 1
ATOM 1874 C C . ARG A 1 234 ? 6.624 13.650 -27.390 1.00 90.25 234 ARG A C 1
ATOM 1876 O O . ARG A 1 234 ? 6.849 13.812 -28.581 1.00 90.25 234 ARG A O 1
ATOM 1883 N N . GLN A 1 235 ? 5.462 13.201 -26.908 1.00 89.50 235 GLN A N 1
ATOM 1884 C CA . GLN A 1 235 ? 4.350 12.709 -27.729 1.00 89.50 235 GLN A CA 1
ATOM 1885 C C . GLN A 1 235 ? 4.812 11.641 -28.736 1.00 89.50 235 GLN A C 1
ATOM 1887 O O . GLN A 1 235 ? 4.385 11.613 -29.886 1.00 89.50 235 GLN A O 1
ATOM 1892 N N . CYS A 1 236 ? 5.742 10.783 -28.308 1.00 89.81 236 CYS A N 1
ATOM 1893 C CA . CYS A 1 236 ? 6.315 9.725 -29.129 1.00 89.81 236 CYS A CA 1
ATOM 1894 C C . CYS A 1 236 ? 6.717 8.517 -28.276 1.00 89.81 236 CYS A C 1
ATOM 1896 O O . CYS A 1 236 ? 6.798 8.597 -27.046 1.00 89.81 236 CYS A O 1
ATOM 1898 N N . ILE A 1 237 ? 6.992 7.392 -28.939 1.00 90.12 237 ILE A N 1
ATOM 1899 C CA . ILE A 1 237 ? 7.467 6.174 -28.278 1.00 90.12 237 ILE A CA 1
ATOM 1900 C C . ILE A 1 237 ? 8.841 6.455 -27.634 1.00 90.12 237 ILE A C 1
ATOM 1902 O O . ILE A 1 237 ? 9.744 6.934 -28.328 1.00 90.12 237 ILE A O 1
ATOM 1906 N N . PRO A 1 238 ? 9.035 6.153 -26.334 1.00 92.69 238 PRO A N 1
ATOM 1907 C CA . PRO A 1 238 ? 10.321 6.321 -25.663 1.00 92.69 238 PRO A CA 1
ATOM 1908 C C . PRO A 1 238 ? 11.452 5.591 -26.389 1.00 92.69 238 PRO A C 1
ATOM 1910 O O . PRO A 1 238 ? 11.330 4.420 -26.755 1.00 92.69 238 PRO A O 1
ATOM 1913 N N . THR A 1 239 ? 12.578 6.278 -26.577 1.00 92.50 239 THR A N 1
ATOM 1914 C CA . THR A 1 239 ? 13.756 5.692 -27.224 1.00 92.50 239 THR A CA 1
ATOM 1915 C C . THR A 1 239 ? 14.429 4.674 -26.304 1.00 92.50 239 THR A C 1
ATOM 1917 O O . THR A 1 239 ? 14.230 4.670 -25.087 1.00 92.50 239 THR A O 1
ATOM 1920 N N . ARG A 1 240 ? 15.312 3.837 -26.863 1.00 90.88 240 ARG A N 1
ATOM 1921 C CA . ARG A 1 240 ? 16.094 2.877 -26.068 1.00 90.88 240 ARG A CA 1
ATOM 1922 C C . ARG A 1 240 ? 16.912 3.558 -24.965 1.00 90.88 240 ARG A C 1
ATOM 1924 O O . ARG A 1 240 ? 17.015 3.001 -23.879 1.00 90.88 240 ARG A O 1
ATOM 1931 N N . LEU A 1 241 ? 17.439 4.757 -25.226 1.00 92.88 241 LEU A N 1
ATOM 1932 C CA . LEU A 1 241 ? 18.183 5.548 -24.241 1.00 92.88 241 LEU A CA 1
ATOM 1933 C C . LEU A 1 241 ? 17.283 6.042 -23.102 1.00 92.88 241 LEU A C 1
ATOM 1935 O O . LEU A 1 241 ? 17.709 6.047 -21.949 1.00 92.88 241 LEU A O 1
ATOM 1939 N N . ASP A 1 242 ? 16.032 6.404 -23.398 1.00 94.00 242 ASP A N 1
ATOM 1940 C CA . ASP A 1 242 ? 15.070 6.808 -22.366 1.00 94.00 242 ASP A CA 1
ATOM 1941 C C . ASP A 1 242 ? 14.693 5.625 -21.470 1.00 94.00 242 ASP A C 1
ATOM 1943 O O . ASP A 1 242 ? 14.627 5.765 -20.249 1.00 94.00 242 ASP A O 1
ATOM 1947 N N . ILE A 1 243 ? 14.483 4.446 -22.068 1.00 94.12 243 ILE A N 1
ATOM 1948 C CA . ILE A 1 243 ? 14.191 3.211 -21.330 1.00 94.12 243 ILE A CA 1
ATOM 1949 C C . ILE A 1 243 ? 15.404 2.803 -20.488 1.00 94.12 243 ILE A C 1
ATOM 1951 O O . ILE A 1 243 ? 15.244 2.506 -19.308 1.00 94.12 243 ILE A O 1
ATOM 1955 N N . GLU A 1 244 ? 16.615 2.841 -21.048 1.00 95.06 244 GLU A N 1
ATOM 1956 C CA . GLU A 1 244 ? 17.852 2.558 -20.315 1.00 95.06 244 GLU A CA 1
ATOM 1957 C C . GLU A 1 244 ? 18.023 3.499 -19.120 1.00 95.06 244 GLU A C 1
ATOM 1959 O O . GLU A 1 244 ? 18.290 3.050 -18.004 1.00 95.06 244 GLU A O 1
ATOM 1964 N N . HIS A 1 245 ? 17.821 4.801 -19.334 1.00 95.50 245 HIS A N 1
ATOM 1965 C CA . HIS A 1 245 ? 17.855 5.789 -18.265 1.00 95.50 245 HIS A CA 1
ATOM 1966 C C . HIS A 1 245 ? 16.797 5.488 -17.198 1.00 95.50 245 HIS A C 1
ATOM 1968 O O . HIS A 1 245 ? 17.094 5.539 -16.003 1.00 95.50 245 HIS A O 1
ATOM 1974 N N . ALA A 1 246 ? 15.572 5.144 -17.607 1.00 96.12 246 ALA A N 1
ATOM 1975 C CA . ALA A 1 246 ? 14.502 4.821 -1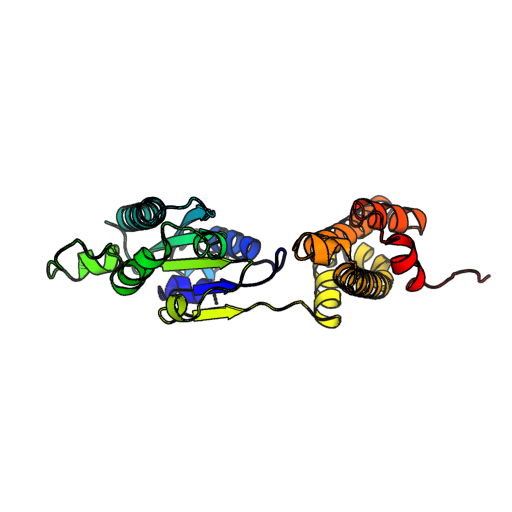6.676 1.00 96.12 246 ALA A CA 1
ATOM 1976 C C . ALA A 1 246 ? 14.812 3.568 -15.848 1.00 96.12 246 ALA A C 1
ATOM 1978 O O . ALA A 1 246 ? 14.595 3.573 -14.636 1.00 96.12 246 ALA A O 1
ATOM 1979 N N . VAL A 1 247 ? 15.358 2.523 -16.470 1.00 95.81 247 VAL A N 1
ATOM 1980 C CA . VAL A 1 247 ? 15.770 1.296 -15.781 1.00 95.81 247 VAL A CA 1
ATOM 1981 C C . VAL A 1 247 ? 16.900 1.599 -14.808 1.00 95.81 247 VAL A C 1
ATOM 1983 O O . VAL A 1 247 ? 16.740 1.346 -13.622 1.00 95.81 247 VAL A O 1
ATOM 1986 N N . LYS A 1 248 ? 17.999 2.220 -15.251 1.00 94.31 248 LYS A N 1
ATOM 1987 C CA . LYS A 1 248 ? 19.143 2.534 -14.378 1.00 94.31 248 LYS A CA 1
ATOM 1988 C C . LYS A 1 248 ? 18.757 3.437 -13.209 1.00 94.31 248 LYS A C 1
ATOM 1990 O O . LYS A 1 248 ? 19.273 3.273 -12.110 1.00 94.31 248 LYS A O 1
ATOM 1995 N N . ARG A 1 249 ? 17.829 4.373 -13.408 1.00 95.25 249 ARG A N 1
ATOM 1996 C CA . ARG A 1 249 ? 17.363 5.246 -12.326 1.00 95.25 249 ARG A CA 1
ATOM 1997 C C . ARG A 1 249 ? 16.577 4.496 -11.247 1.00 95.25 249 ARG A C 1
ATOM 1999 O O . ARG A 1 249 ? 16.742 4.821 -10.079 1.00 95.25 249 ARG A O 1
ATOM 2006 N N . ASN A 1 250 ? 15.720 3.546 -11.625 1.00 95.38 250 ASN A N 1
ATOM 2007 C CA . ASN A 1 250 ? 14.846 2.838 -10.677 1.00 95.38 250 ASN A CA 1
ATOM 2008 C C . ASN A 1 250 ? 15.445 1.515 -10.169 1.00 95.38 250 ASN A C 1
ATOM 2010 O O . ASN A 1 250 ? 15.110 1.070 -9.083 1.00 95.38 250 ASN A O 1
ATOM 2014 N N . PHE A 1 251 ? 16.342 0.902 -10.938 1.00 93.19 251 PHE A N 1
ATOM 2015 C CA . PHE A 1 251 ? 16.953 -0.396 -10.664 1.00 93.19 251 PHE A CA 1
ATOM 2016 C C . PHE A 1 251 ? 18.486 -0.278 -10.593 1.00 93.19 251 PHE A C 1
ATOM 2018 O O . PHE A 1 251 ? 19.208 -0.958 -11.321 1.00 93.19 251 PHE A O 1
ATOM 2025 N N . SER A 1 252 ? 19.000 0.617 -9.747 1.00 88.50 252 SER A N 1
ATOM 2026 C CA . SER A 1 252 ? 20.438 0.764 -9.454 1.00 88.50 252 SER A CA 1
ATOM 2027 C C . SER A 1 252 ? 20.740 0.563 -7.971 1.00 88.50 252 SER A C 1
ATOM 2029 O O . SER A 1 252 ? 19.836 0.465 -7.153 1.00 88.50 252 SER A O 1
ATOM 2031 N N . GLY A 1 253 ? 22.025 0.484 -7.618 1.00 85.19 253 GLY A N 1
ATOM 2032 C CA . GLY A 1 253 ? 22.497 0.344 -6.235 1.00 85.19 253 GLY A CA 1
ATOM 2033 C C . GLY A 1 253 ? 22.977 -1.065 -5.880 1.00 85.19 253 GLY A C 1
ATOM 2034 O O . GLY A 1 253 ? 23.834 -1.208 -5.010 1.00 85.19 253 GLY A O 1
ATOM 2035 N N . LEU A 1 254 ? 22.528 -2.091 -6.610 1.00 84.38 254 LEU A N 1
ATOM 2036 C CA . LEU A 1 254 ? 23.041 -3.455 -6.490 1.00 84.38 254 LEU A CA 1
ATOM 2037 C C . LEU A 1 254 ? 24.133 -3.709 -7.542 1.00 84.38 254 LEU A C 1
ATOM 2039 O O . LEU A 1 254 ? 23.836 -4.036 -8.685 1.00 84.38 254 LEU A O 1
ATOM 2043 N N . GLN A 1 255 ? 25.403 -3.551 -7.158 1.00 78.69 255 GLN A N 1
ATOM 2044 C CA . GLN A 1 255 ? 26.555 -3.652 -8.078 1.00 78.69 255 GLN A CA 1
ATOM 2045 C C . GLN A 1 255 ? 26.720 -5.028 -8.746 1.00 78.69 255 GLN A C 1
ATOM 2047 O O . GLN A 1 255 ? 27.363 -5.132 -9.783 1.00 78.69 255 GLN A O 1
ATOM 2052 N N . GLU A 1 256 ? 26.166 -6.082 -8.149 1.00 80.44 256 GLU A N 1
ATOM 2053 C CA . GLU A 1 256 ? 26.285 -7.466 -8.632 1.00 80.44 256 GLU A CA 1
ATOM 2054 C C . GLU A 1 256 ? 25.355 -7.772 -9.805 1.00 80.44 256 GLU A C 1
ATOM 2056 O O . GLU A 1 256 ? 25.539 -8.775 -10.490 1.00 80.44 256 GLU A O 1
ATOM 2061 N N . LEU A 1 257 ? 24.360 -6.912 -10.039 1.00 83.94 257 LEU A N 1
ATOM 2062 C CA . LEU A 1 257 ? 23.314 -7.147 -11.016 1.00 83.94 257 LEU A CA 1
ATOM 2063 C C . LEU A 1 257 ? 23.313 -6.040 -12.070 1.00 83.94 257 LEU A C 1
ATOM 2065 O O . LEU A 1 257 ? 22.939 -4.900 -11.795 1.00 83.94 257 LEU A O 1
ATOM 2069 N N . ASP A 1 258 ? 23.677 -6.385 -13.307 1.00 88.56 258 ASP A N 1
ATOM 2070 C CA . ASP A 1 258 ? 23.464 -5.501 -14.456 1.00 88.56 258 ASP A CA 1
ATOM 2071 C C . ASP A 1 258 ? 21.989 -5.555 -14.872 1.00 88.56 258 ASP A C 1
ATOM 2073 O O . ASP A 1 258 ? 21.565 -6.333 -15.733 1.00 88.56 258 ASP A O 1
ATOM 2077 N N . THR A 1 259 ? 21.187 -4.722 -14.212 1.00 91.38 259 THR A N 1
ATOM 2078 C CA . THR A 1 259 ? 19.739 -4.657 -14.415 1.00 91.38 259 THR A CA 1
ATOM 2079 C C . THR A 1 259 ? 19.393 -4.249 -15.841 1.00 91.38 259 THR A C 1
ATOM 2081 O O . THR A 1 259 ? 18.487 -4.829 -16.437 1.00 91.38 259 THR A O 1
ATOM 2084 N N . TRP A 1 260 ? 20.144 -3.326 -16.454 1.00 93.06 260 TRP A N 1
ATOM 2085 C CA . TRP A 1 260 ? 19.888 -2.933 -17.838 1.00 93.06 260 TRP A CA 1
ATOM 2086 C C . TRP A 1 260 ? 20.082 -4.098 -18.798 1.00 93.06 260 TRP A C 1
ATOM 2088 O O . TRP A 1 260 ? 19.234 -4.302 -19.664 1.00 93.06 260 TRP A O 1
ATOM 2098 N N . ARG A 1 261 ? 21.140 -4.898 -18.633 1.00 92.50 261 ARG A N 1
ATOM 2099 C CA . ARG A 1 261 ? 21.350 -6.091 -19.463 1.00 92.50 261 ARG A CA 1
ATOM 2100 C C . ARG A 1 261 ? 20.169 -7.061 -19.389 1.00 92.50 261 ARG A C 1
ATOM 2102 O O . ARG A 1 261 ? 19.792 -7.608 -20.425 1.00 92.50 261 ARG A O 1
ATOM 2109 N N . ILE A 1 262 ? 19.571 -7.229 -18.209 1.00 92.69 262 ILE A N 1
ATOM 2110 C CA . ILE A 1 262 ? 18.387 -8.077 -18.009 1.00 92.69 262 ILE A CA 1
ATOM 2111 C C . I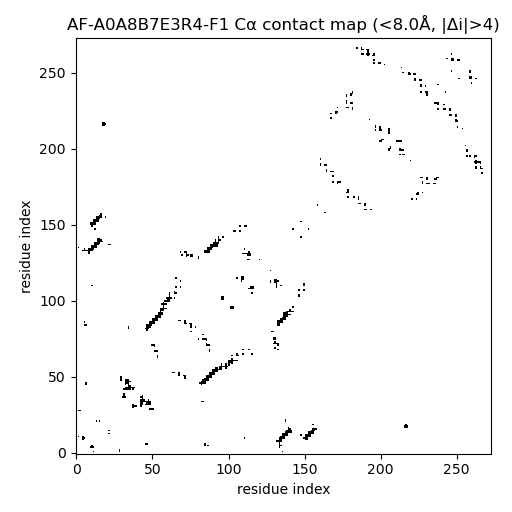LE A 1 262 ? 17.168 -7.485 -18.713 1.00 92.69 262 ILE A C 1
ATOM 2113 O O . ILE A 1 262 ? 16.538 -8.162 -19.513 1.00 92.69 262 ILE A O 1
ATOM 2117 N N . PHE A 1 263 ? 16.846 -6.209 -18.494 1.00 94.38 263 PHE A N 1
ATOM 2118 C CA . PHE A 1 263 ? 15.718 -5.578 -19.188 1.00 94.38 263 PHE A CA 1
ATOM 2119 C C . PHE A 1 263 ? 15.904 -5.595 -20.712 1.00 94.38 263 PHE A C 1
ATOM 2121 O O . PHE A 1 263 ? 14.965 -5.875 -21.454 1.00 94.38 263 PHE A O 1
ATOM 2128 N N . LYS A 1 264 ? 17.130 -5.343 -21.183 1.00 93.50 264 LYS A N 1
ATOM 2129 C CA . LYS A 1 264 ? 17.499 -5.282 -22.600 1.00 93.50 264 LYS A CA 1
ATOM 2130 C C . LYS A 1 264 ? 17.233 -6.592 -23.347 1.00 93.50 264 LYS A C 1
ATOM 2132 O O . LYS A 1 264 ? 16.948 -6.509 -24.538 1.00 93.50 264 LYS A O 1
ATOM 2137 N N . SER A 1 265 ? 17.311 -7.755 -22.692 1.00 93.12 265 SER A N 1
ATOM 2138 C CA . SER A 1 265 ? 17.083 -9.060 -23.337 1.00 93.12 265 SER A CA 1
ATOM 2139 C C . SER A 1 265 ? 15.623 -9.290 -23.743 1.00 93.12 265 SER A C 1
ATOM 2141 O O . SER A 1 265 ? 15.365 -10.063 -24.662 1.00 93.12 265 SER A O 1
ATOM 2143 N N . TYR A 1 266 ? 14.677 -8.594 -23.103 1.00 92.44 266 TYR A N 1
ATOM 2144 C CA . TYR A 1 266 ? 13.243 -8.714 -23.381 1.00 92.44 266 TYR A CA 1
ATOM 2145 C C . TYR A 1 266 ? 12.725 -7.713 -24.414 1.00 92.44 266 TYR A C 1
ATOM 2147 O O . TYR A 1 266 ? 11.593 -7.849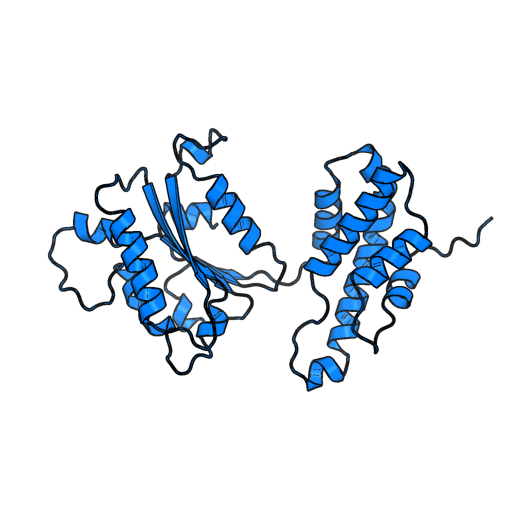 -24.879 1.00 92.44 266 TYR A O 1
ATOM 2155 N N . PHE A 1 267 ? 13.525 -6.713 -24.789 1.00 88.25 267 PHE A N 1
ATOM 2156 C CA . PHE A 1 267 ? 13.177 -5.817 -25.886 1.00 88.25 267 PHE A CA 1
ATOM 2157 C C . PHE A 1 267 ? 13.622 -6.423 -27.218 1.00 88.25 267 PHE A C 1
ATOM 2159 O O . PHE A 1 267 ? 14.734 -6.950 -27.302 1.00 88.25 267 PHE A O 1
ATOM 2166 N N . PRO A 1 268 ? 12.809 -6.313 -28.282 1.00 77.94 268 PRO A N 1
ATOM 2167 C CA . PRO A 1 268 ? 13.217 -6.780 -29.596 1.00 77.94 268 PRO A CA 1
ATOM 2168 C C . PRO A 1 268 ? 14.512 -6.078 -30.012 1.00 77.94 268 PRO A C 1
ATOM 2170 O O . PRO A 1 268 ? 14.625 -4.848 -29.970 1.00 77.94 268 PRO A O 1
ATOM 2173 N N . ASN A 1 269 ? 15.498 -6.866 -30.438 1.00 62.44 269 ASN A N 1
ATOM 2174 C CA . ASN A 1 269 ? 16.671 -6.346 -31.122 1.00 62.44 269 ASN A CA 1
ATOM 2175 C C . ASN A 1 269 ? 16.217 -5.832 -32.489 1.00 62.44 269 ASN A C 1
ATOM 2177 O O . ASN A 1 269 ? 16.263 -6.559 -33.474 1.00 62.44 269 ASN A O 1
ATOM 2181 N N . LYS A 1 270 ? 15.762 -4.579 -32.572 1.00 51.69 270 LYS A N 1
ATOM 2182 C CA . LYS A 1 270 ? 15.677 -3.908 -33.869 1.00 51.69 270 LYS A CA 1
ATOM 2183 C C . LYS A 1 270 ? 17.093 -3.592 -34.350 1.00 51.69 270 LYS A C 1
ATOM 2185 O O . LYS A 1 270 ? 17.617 -2.507 -34.134 1.00 51.69 270 LYS A O 1
ATOM 2190 N N . SER A 1 271 ? 17.706 -4.593 -34.965 1.00 42.66 271 SER A N 1
ATOM 2191 C CA . SER A 1 271 ? 18.535 -4.450 -36.157 1.00 42.66 271 SER A CA 1
ATOM 2192 C C . SER A 1 271 ? 17.713 -5.061 -37.289 1.00 42.66 271 SER A C 1
ATOM 2194 O O . SER A 1 271 ? 17.724 -6.275 -37.458 1.00 42.66 271 SER A O 1
ATOM 2196 N N . THR A 1 272 ? 16.866 -4.251 -37.923 1.00 30.50 272 THR A N 1
ATOM 2197 C CA . THR A 1 272 ? 16.010 -4.566 -39.090 1.00 30.50 272 THR A CA 1
ATOM 2198 C C . THR A 1 272 ? 15.192 -3.294 -39.350 1.00 30.50 272 THR A C 1
ATOM 2200 O O . THR A 1 272 ? 14.429 -2.892 -38.472 1.00 30.50 272 THR A O 1
ATOM 2203 N N . VAL A 1 273 ? 15.311 -2.550 -40.448 1.00 29.94 273 VAL A N 1
ATOM 2204 C CA . VAL A 1 273 ? 16.033 -2.646 -41.730 1.00 29.94 273 VAL A CA 1
ATOM 2205 C C . VAL A 1 273 ? 16.532 -1.236 -42.048 1.00 29.94 273 VAL A C 1
ATOM 2207 O O . VAL A 1 273 ? 15.801 -0.287 -41.678 1.00 29.94 273 VAL A O 1
#

Secondary structure (DSSP, 8-state):
-HHHHHHTT--EEEEE-TTSSHHHHHHHHHHH-BGGG-SSTTGGGSPEEEEEEEE--TT--HHHHHHHHHHHHHHHTTS-TTTEEEEEEEETGGGGTS-TT-GGGGHHHHHHTSS-S-S---S-HHHHHHH--EEEEEESS---HHHHTTSEEEEE----HHHHHHHHHHHHTT-HHHHHHHHHHHHHHHHHHHHHHHHHHH-HHHHHTT---SS-HHHHHHHHHHHHHHHHHHTSPPPHHHHHHHHHHHS-S-TT--HHHHHHHTS------

Mean predicted aligned error: 7.14 Å